Protein AF-A0A3A9FWL5-F1 (afdb_monomer)

Secondary structure (DSSP, 8-state):
-PPPPHHHHHHHHHHGGGGGT--HHHHHHHHHHHHHHHHHHH--THHHHHHHHHHHHHHHTT--STTTHHHHHHHHHHHHGGGHHHHHHHHHTTEEEEE--HHHHHHHH------TTSSS-HHHHHHHHHHHHHTT--EEEEEEE---SSSS--EEEEEEE-SS-EEEE-TT--EEEEE---

pLDDT: mean 82.7, std 12.68, range [39.28, 97.25]

Sequence (182 aa):
MGKMDHVTIIKLAYGNLYMGKISIKETLIQVISYYYEYYTITKDSKFKQLILDHVQAYLELGFSYEEICEFSDEILKDILGAQKDLFIRQHGTRQKKVNLSKEQISNILGSWKKAKLNSGKKTEIIDDIYYKIKNHICGVYEYHTNLSGKGPLDRCSVLVISEEECYLKNPEGICYTFKIKP

Structure (mmCIF, N/CA/C/O backbone):
data_AF-A0A3A9FWL5-F1
#
_entry.id   AF-A0A3A9FWL5-F1
#
loop_
_atom_site.group_PDB
_atom_site.id
_atom_site.type_symbol
_atom_site.label_atom_id
_atom_site.label_alt_id
_atom_site.label_comp_id
_atom_site.label_asym_id
_atom_site.label_entity_id
_atom_site.label_seq_id
_atom_site.pdbx_PDB_ins_code
_atom_site.Cartn_x
_atom_site.Cartn_y
_atom_site.Cartn_z
_atom_site.occupancy
_atom_site.B_iso_or_equiv
_atom_site.auth_seq_id
_atom_site.auth_comp_id
_atom_site.auth_asym_id
_atom_site.auth_atom_id
_atom_site.pdbx_PDB_model_num
ATOM 1 N N . MET A 1 1 ? 12.832 -19.810 10.750 1.00 39.28 1 MET 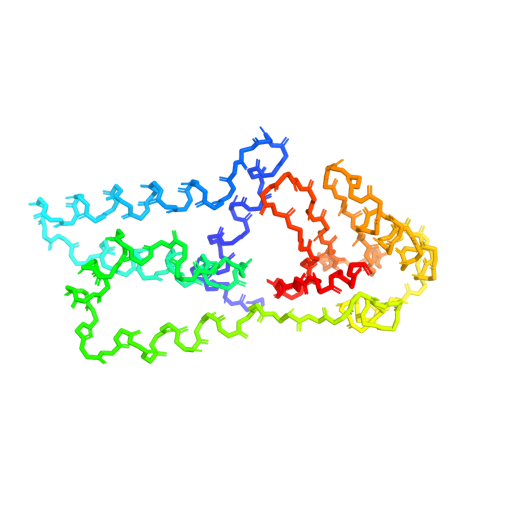A N 1
ATOM 2 C CA . MET A 1 1 ? 11.837 -19.086 9.930 1.00 39.28 1 MET A CA 1
ATOM 3 C C . MET A 1 1 ? 11.247 -18.011 10.830 1.00 39.28 1 MET A C 1
ATOM 5 O O . MET A 1 1 ? 10.739 -18.372 11.882 1.00 39.28 1 MET A O 1
ATOM 9 N N . GLY A 1 2 ? 11.455 -16.723 10.536 1.00 45.00 2 GLY A N 1
ATOM 10 C CA . GLY A 1 2 ? 10.943 -15.638 11.386 1.00 45.00 2 GLY A CA 1
ATOM 11 C C . GLY A 1 2 ? 9.414 -15.644 11.402 1.00 45.00 2 GLY A C 1
ATOM 12 O O . GLY A 1 2 ? 8.801 -15.913 10.371 1.00 45.00 2 GLY A O 1
ATOM 13 N N . LYS A 1 3 ? 8.803 -15.416 12.567 1.00 42.41 3 LYS A N 1
ATOM 14 C CA . LYS A 1 3 ? 7.343 -15.358 12.717 1.00 42.41 3 LYS A CA 1
ATOM 15 C C . LYS A 1 3 ? 6.830 -14.170 11.895 1.00 42.41 3 LYS A C 1
ATOM 17 O O . LYS A 1 3 ? 7.280 -13.051 12.113 1.00 42.41 3 LYS A O 1
ATOM 22 N N . MET A 1 4 ? 5.960 -14.427 10.922 1.00 59.00 4 MET A N 1
ATOM 23 C CA . MET A 1 4 ? 5.362 -13.380 10.093 1.00 59.00 4 MET A CA 1
ATOM 24 C C . MET A 1 4 ? 4.351 -12.602 10.943 1.00 59.00 4 MET A C 1
ATOM 26 O O . MET A 1 4 ? 3.521 -13.224 11.608 1.00 59.00 4 MET A O 1
ATOM 30 N N . ASP A 1 5 ? 4.461 -11.274 10.984 1.00 83.56 5 ASP A N 1
ATOM 31 C CA . ASP A 1 5 ? 3.525 -10.438 11.741 1.00 83.56 5 ASP A CA 1
ATOM 32 C C . ASP A 1 5 ? 2.146 -10.353 11.056 1.00 83.56 5 ASP A C 1
ATOM 34 O O . ASP A 1 5 ? 1.995 -10.647 9.866 1.00 83.56 5 ASP A O 1
ATOM 38 N N . HIS A 1 6 ? 1.122 -9.983 11.831 1.00 86.62 6 HIS A N 1
ATOM 39 C CA . HIS A 1 6 ? -0.274 -9.939 11.380 1.00 86.62 6 HIS A CA 1
ATOM 40 C C . HIS A 1 6 ? -0.468 -9.013 10.170 1.00 86.62 6 HIS A C 1
ATOM 42 O O . HIS A 1 6 ? -1.147 -9.379 9.212 1.00 86.62 6 HIS A O 1
ATOM 48 N N . VAL A 1 7 ? 0.198 -7.858 10.167 1.00 86.94 7 VAL A N 1
ATOM 49 C CA . VAL A 1 7 ? 0.153 -6.875 9.075 1.00 86.94 7 VAL A CA 1
ATOM 50 C C 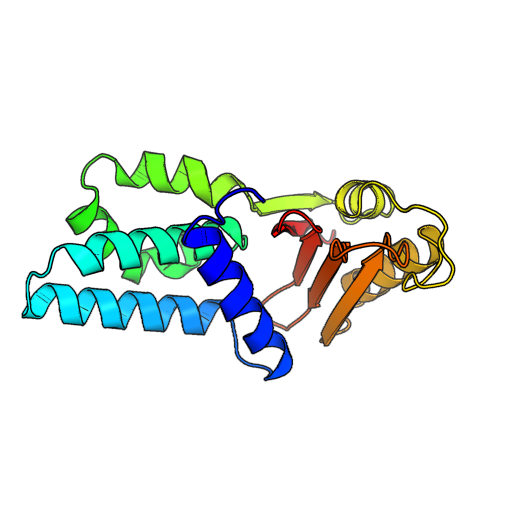. VAL A 1 7 ? 0.716 -7.467 7.783 1.00 86.94 7 VAL A C 1
ATOM 52 O O . VAL A 1 7 ? 0.158 -7.272 6.706 1.00 86.94 7 VAL A O 1
ATOM 55 N N . THR A 1 8 ? 1.802 -8.234 7.858 1.00 78.88 8 THR A N 1
ATOM 56 C CA . THR A 1 8 ? 2.384 -8.918 6.698 1.00 78.88 8 THR A CA 1
ATOM 57 C C . THR A 1 8 ? 1.450 -9.995 6.155 1.00 78.88 8 THR A C 1
ATOM 59 O O . THR A 1 8 ? 1.285 -10.082 4.938 1.00 78.88 8 THR A O 1
ATOM 62 N N . ILE A 1 9 ? 0.783 -10.756 7.029 1.00 83.94 9 ILE A N 1
ATOM 63 C CA . ILE A 1 9 ? -0.229 -11.743 6.619 1.00 83.94 9 ILE A CA 1
ATOM 64 C C . ILE A 1 9 ? -1.388 -11.054 5.889 1.00 83.94 9 ILE A C 1
ATOM 66 O O . ILE A 1 9 ? -1.771 -11.502 4.810 1.00 83.94 9 ILE A O 1
ATOM 70 N N . ILE A 1 10 ? -1.898 -9.940 6.426 1.00 89.00 10 ILE A N 1
ATOM 71 C CA . ILE A 1 10 ? -2.947 -9.133 5.785 1.00 89.00 10 ILE A CA 1
ATOM 72 C C . ILE A 1 10 ? -2.474 -8.676 4.401 1.00 89.00 10 ILE A C 1
ATOM 74 O O . ILE A 1 10 ? -3.088 -9.012 3.397 1.00 89.00 10 ILE A O 1
ATOM 78 N N . LYS A 1 11 ? -1.331 -7.995 4.292 1.00 84.62 11 LYS A N 1
ATOM 79 C CA . LYS A 1 11 ? -0.833 -7.502 2.993 1.00 84.62 11 LYS A CA 1
ATOM 80 C C . LYS A 1 11 ? -0.659 -8.604 1.943 1.00 84.62 11 LYS A C 1
ATOM 82 O O . LYS A 1 11 ? -0.863 -8.339 0.760 1.00 84.62 11 LYS A O 1
ATOM 87 N N . LEU A 1 12 ? -0.260 -9.811 2.353 1.00 78.12 12 LEU A N 1
ATOM 88 C CA . LEU A 1 12 ? -0.162 -10.967 1.459 1.00 78.12 12 LEU A CA 1
ATOM 89 C C . LEU A 1 12 ? -1.540 -11.474 1.034 1.00 78.12 12 LEU A C 1
ATOM 91 O O . LEU A 1 12 ? -1.748 -11.704 -0.154 1.00 78.12 12 LEU A O 1
ATOM 95 N N . ALA A 1 13 ? -2.475 -11.606 1.978 1.00 82.94 13 ALA A N 1
ATOM 96 C CA . ALA A 1 13 ? -3.836 -12.047 1.697 1.00 82.94 13 ALA A CA 1
ATOM 97 C C . ALA A 1 13 ? -4.517 -11.123 0.684 1.00 82.94 13 ALA A C 1
ATOM 99 O O . ALA A 1 13 ? -5.039 -11.604 -0.308 1.00 82.94 13 ALA A O 1
ATOM 100 N N . TYR A 1 14 ? -4.426 -9.805 0.870 1.00 83.62 14 TYR A N 1
ATOM 101 C CA . TYR A 1 14 ? -5.046 -8.837 -0.036 1.00 83.62 14 TYR A CA 1
ATOM 102 C C . TYR A 1 14 ? -4.317 -8.718 -1.380 1.00 83.62 14 TYR A C 1
ATOM 104 O O . TYR A 1 14 ? -4.914 -8.297 -2.365 1.00 83.62 14 TYR A O 1
ATOM 112 N N . GLY A 1 15 ? -3.047 -9.127 -1.462 1.00 70.81 15 GLY A N 1
ATOM 113 C CA . GLY A 1 15 ? -2.310 -9.155 -2.725 1.00 70.81 15 GLY A CA 1
ATOM 114 C C . GLY A 1 15 ? -2.973 -10.030 -3.796 1.00 70.81 15 GLY A C 1
ATOM 115 O O . GLY A 1 15 ? -2.837 -9.737 -4.979 1.00 70.81 15 GLY A O 1
ATOM 116 N N . ASN A 1 16 ? -3.739 -11.058 -3.403 1.00 74.81 16 ASN A N 1
ATOM 117 C CA . ASN A 1 16 ? -4.446 -11.924 -4.349 1.00 74.81 16 ASN A CA 1
ATOM 118 C C . ASN A 1 16 ? -5.665 -11.253 -5.011 1.00 74.81 16 ASN A C 1
ATOM 120 O O . ASN A 1 16 ? -6.062 -11.674 -6.097 1.00 74.81 16 ASN A O 1
ATOM 124 N N . LEU A 1 17 ? -6.236 -10.210 -4.394 1.00 78.31 17 LEU A N 1
ATOM 125 C CA . LEU A 1 17 ? -7.445 -9.527 -4.872 1.00 78.31 17 LEU A CA 1
ATOM 126 C C . LEU A 1 17 ? -7.202 -8.872 -6.222 1.00 78.31 17 LEU A C 1
ATOM 128 O O . LEU A 1 17 ? -8.090 -8.838 -7.077 1.00 78.31 17 LEU A O 1
ATOM 132 N N . TYR A 1 18 ? -5.955 -8.453 -6.432 1.00 67.12 18 TYR A N 1
ATOM 133 C CA . TYR A 1 18 ? -5.499 -7.939 -7.700 1.00 67.12 18 TYR A CA 1
ATOM 134 C C . TYR A 1 18 ? -5.813 -8.904 -8.868 1.00 67.12 18 TYR A C 1
ATOM 136 O O . TYR A 1 18 ? -6.354 -8.489 -9.894 1.00 67.12 18 TYR A O 1
ATOM 144 N N . MET A 1 19 ? -5.582 -10.210 -8.693 1.00 69.19 19 MET A N 1
ATOM 145 C CA . MET A 1 19 ? -5.838 -11.221 -9.733 1.00 69.19 19 MET A CA 1
ATOM 146 C C . MET A 1 19 ? -7.324 -11.342 -10.091 1.00 69.19 19 MET A C 1
ATOM 148 O O . MET A 1 19 ? -7.669 -11.731 -11.206 1.00 69.19 19 MET A O 1
ATOM 152 N N . GLY A 1 20 ? -8.208 -10.989 -9.157 1.00 74.31 20 GLY A N 1
ATOM 153 C CA . GLY A 1 20 ? -9.654 -10.948 -9.352 1.00 74.31 20 GLY A CA 1
ATOM 154 C C . GLY A 1 20 ? -10.185 -9.616 -9.885 1.00 74.31 20 GLY A C 1
ATOM 155 O O . GLY A 1 20 ? -11.399 -9.483 -10.000 1.00 74.31 20 GLY A O 1
ATOM 156 N N . LYS A 1 21 ? -9.320 -8.635 -10.195 1.00 78.38 21 LYS A N 1
ATOM 157 C CA . LYS A 1 21 ? -9.705 -7.242 -10.503 1.00 78.38 21 LYS A CA 1
ATOM 158 C 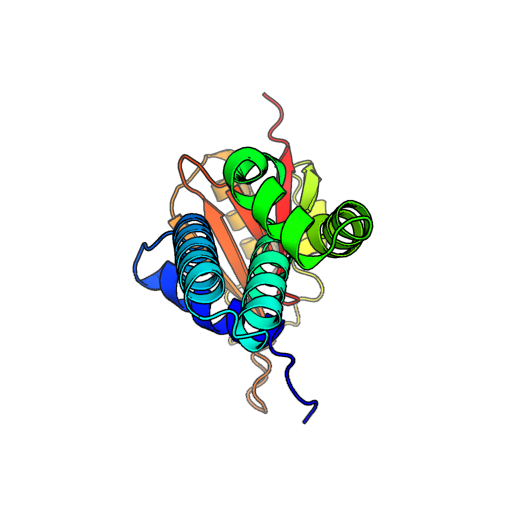C . LYS A 1 21 ? -10.524 -6.579 -9.385 1.00 78.38 21 LYS A C 1
ATOM 160 O O . LYS A 1 21 ? -11.379 -5.742 -9.653 1.00 78.38 21 LYS A O 1
ATOM 165 N N . ILE A 1 22 ? -10.270 -6.969 -8.139 1.00 82.69 22 ILE A N 1
ATOM 166 C CA . ILE A 1 22 ? -10.902 -6.386 -6.956 1.00 82.69 22 ILE A CA 1
ATOM 167 C C . ILE A 1 22 ? -9.951 -5.335 -6.382 1.00 82.69 22 ILE A C 1
ATOM 169 O O . ILE A 1 22 ? -8.760 -5.603 -6.201 1.00 82.69 22 ILE A O 1
ATOM 173 N N . SER A 1 23 ? -10.472 -4.143 -6.084 1.00 84.00 23 SER A N 1
ATOM 174 C CA . SER A 1 23 ? -9.685 -3.062 -5.490 1.00 84.00 23 SER A CA 1
ATOM 175 C C . SER A 1 23 ? -9.245 -3.425 -4.072 1.00 84.00 23 SER A C 1
ATOM 177 O O . SER A 1 23 ? -10.064 -3.633 -3.172 1.00 84.00 23 SER A O 1
ATOM 179 N N . ILE A 1 24 ? -7.929 -3.483 -3.855 1.00 84.75 24 ILE A N 1
ATOM 180 C CA . ILE A 1 24 ? -7.348 -3.714 -2.527 1.00 84.75 24 ILE A CA 1
ATOM 181 C C . ILE A 1 24 ? -7.727 -2.567 -1.585 1.00 84.75 24 ILE A C 1
ATOM 183 O O . ILE A 1 24 ? -8.082 -2.814 -0.430 1.00 84.75 24 ILE A O 1
ATOM 187 N N . LYS A 1 25 ? -7.674 -1.330 -2.093 1.00 85.75 25 LYS A N 1
ATOM 188 C CA . LYS A 1 25 ? -7.995 -0.105 -1.359 1.00 85.75 25 LYS A CA 1
ATOM 189 C C . LYS A 1 25 ? -9.426 -0.143 -0.829 1.00 85.75 25 LYS A C 1
ATOM 191 O O . LYS A 1 25 ? -9.629 -0.057 0.381 1.00 85.75 25 LYS A O 1
ATOM 196 N N . GLU A 1 26 ? -10.403 -0.345 -1.712 1.00 88.25 26 GLU A N 1
ATOM 197 C CA . GLU A 1 26 ? -11.824 -0.382 -1.337 1.00 88.25 26 GLU A CA 1
ATOM 198 C C . GLU A 1 26 ? -12.132 -1.545 -0.392 1.00 88.25 26 GLU A C 1
ATOM 200 O O . GLU A 1 26 ? -12.849 -1.373 0.593 1.00 88.25 26 GLU A O 1
ATOM 205 N N . THR A 1 27 ? -11.538 -2.717 -0.641 1.00 91.38 27 THR A N 1
ATOM 206 C CA . THR A 1 27 ? -11.751 -3.891 0.214 1.00 91.38 27 THR A CA 1
ATOM 207 C C . THR A 1 27 ? -11.243 -3.640 1.633 1.00 91.38 27 THR A C 1
ATOM 209 O O . THR A 1 27 ? -11.936 -3.955 2.599 1.00 91.38 27 THR A O 1
ATOM 212 N N . LEU A 1 28 ? -10.054 -3.045 1.789 1.00 91.25 28 LEU A N 1
ATOM 213 C CA . LEU A 1 28 ? -9.521 -2.700 3.110 1.00 91.25 28 LEU A CA 1
ATOM 214 C C . LEU A 1 28 ? -10.425 -1.700 3.837 1.00 91.25 28 LEU A C 1
ATOM 216 O O . LEU A 1 28 ? -10.702 -1.900 5.018 1.00 91.25 28 LEU A O 1
ATOM 220 N N . ILE A 1 29 ? -10.922 -0.673 3.141 1.00 90.38 29 ILE A N 1
ATOM 221 C CA . ILE A 1 29 ? -11.846 0.321 3.713 1.00 90.38 29 ILE A CA 1
ATOM 222 C C . ILE A 1 29 ? -13.121 -0.357 4.229 1.00 90.38 29 ILE A C 1
ATOM 224 O O . ILE A 1 29 ? -13.522 -0.139 5.376 1.00 90.38 29 ILE A O 1
ATOM 228 N N . GLN A 1 30 ? -13.731 -1.227 3.421 1.00 92.25 30 GLN A N 1
ATOM 229 C CA . GLN A 1 30 ? -14.940 -1.955 3.811 1.00 92.25 30 GLN A CA 1
ATOM 230 C C . GLN A 1 30 ? -14.691 -2.870 5.013 1.00 92.25 30 GLN A C 1
ATOM 232 O O . GLN A 1 30 ? -15.467 -2.867 5.965 1.00 92.25 30 GLN A O 1
ATOM 237 N N . VAL A 1 31 ? -13.582 -3.613 5.026 1.00 93.88 31 VAL A N 1
ATOM 238 C CA . VAL A 1 31 ? -13.246 -4.505 6.146 1.00 93.88 31 VAL A CA 1
ATOM 239 C C . VAL A 1 31 ? -12.998 -3.725 7.440 1.00 93.88 31 VAL A C 1
ATOM 241 O O . VAL A 1 31 ? -13.478 -4.135 8.498 1.00 93.88 31 VAL A O 1
ATOM 244 N N . ILE A 1 32 ? -12.306 -2.583 7.372 1.00 93.75 32 ILE A N 1
ATOM 245 C CA . ILE A 1 32 ? -12.123 -1.687 8.525 1.00 93.75 32 ILE A CA 1
ATOM 246 C C . ILE A 1 32 ? -13.486 -1.214 9.055 1.00 93.75 32 ILE A C 1
ATOM 248 O O . ILE A 1 32 ? -13.706 -1.243 10.267 1.00 93.75 32 ILE A O 1
ATOM 252 N N . SER A 1 33 ? -14.408 -0.848 8.156 1.00 91.06 33 SER A N 1
ATOM 253 C CA . SER A 1 33 ? -15.788 -0.454 8.491 1.00 91.06 33 SER A CA 1
ATOM 254 C C . SER A 1 33 ? -16.528 -1.553 9.232 1.00 91.06 33 SER A C 1
ATOM 256 O O . SER A 1 33 ? -16.997 -1.330 10.346 1.00 91.06 33 SER A O 1
ATOM 258 N N . TYR A 1 34 ? -16.543 -2.765 8.680 1.00 93.69 34 TYR A N 1
ATOM 259 C CA . TYR A 1 34 ? -17.237 -3.892 9.295 1.00 93.69 34 TYR A CA 1
ATOM 260 C C . TYR A 1 34 ? -16.679 -4.257 10.669 1.00 93.69 34 TYR A C 1
ATOM 262 O O . TYR A 1 34 ? -17.443 -4.527 11.598 1.00 93.69 34 TYR A O 1
ATOM 270 N N . TYR A 1 35 ? -15.355 -4.248 10.840 1.00 94.75 35 TYR A N 1
ATOM 271 C CA . TYR A 1 35 ? -14.771 -4.509 12.154 1.00 94.75 35 TYR A CA 1
ATOM 272 C C . TYR A 1 35 ? -15.084 -3.412 13.162 1.00 94.75 35 TYR A C 1
ATOM 274 O O . TYR A 1 35 ? -15.307 -3.727 14.333 1.00 94.75 35 TYR A O 1
ATOM 282 N N . TYR A 1 36 ? -15.120 -2.150 12.733 1.00 93.25 36 TYR A N 1
ATOM 283 C CA . TYR A 1 36 ? -15.491 -1.059 13.620 1.00 93.25 36 TYR A CA 1
ATOM 284 C C . TYR A 1 36 ? -16.957 -1.147 14.036 1.00 93.25 36 TYR A C 1
ATOM 286 O O . TYR A 1 36 ? -17.236 -1.129 15.232 1.00 93.25 36 TYR A O 1
ATOM 294 N N . GLU A 1 37 ? -17.882 -1.355 13.098 1.00 93.06 37 GLU A N 1
ATOM 295 C CA . GLU A 1 37 ? -19.298 -1.590 13.403 1.00 93.06 37 GLU A CA 1
ATOM 296 C C . GLU A 1 37 ? -19.463 -2.737 14.408 1.00 93.06 37 GLU A C 1
ATOM 298 O O . GLU A 1 37 ? -20.076 -2.570 15.466 1.00 93.06 37 GLU A O 1
ATOM 303 N N . TYR A 1 38 ? -18.824 -3.879 14.150 1.00 94.62 38 TYR A N 1
ATOM 304 C CA . TYR A 1 38 ? -18.899 -5.032 15.041 1.00 94.62 38 TYR A CA 1
ATOM 305 C C . TYR A 1 38 ? -18.317 -4.745 16.433 1.00 94.62 38 TYR A C 1
ATOM 307 O O . TYR A 1 38 ? -18.899 -5.134 17.452 1.00 94.62 38 TYR A O 1
ATOM 315 N N . TYR A 1 39 ? -17.201 -4.016 16.507 1.00 94.00 39 TYR A N 1
ATOM 316 C CA . TYR A 1 39 ? -16.638 -3.541 17.769 1.00 94.00 39 TYR A CA 1
ATOM 317 C C . TYR A 1 39 ? -17.598 -2.593 18.499 1.00 94.00 39 TYR A C 1
ATOM 319 O O . TYR A 1 39 ? -17.772 -2.721 19.711 1.00 94.00 39 TYR A O 1
ATOM 327 N N . THR A 1 40 ? -18.256 -1.661 17.805 1.00 92.06 40 THR A N 1
ATOM 328 C CA . THR A 1 40 ? -19.171 -0.714 18.459 1.00 92.06 40 THR A CA 1
ATOM 329 C C . THR A 1 40 ? -20.358 -1.417 19.115 1.00 92.06 40 THR A C 1
ATOM 331 O O . THR A 1 40 ? -20.769 -0.981 20.194 1.00 92.06 40 THR A O 1
ATOM 334 N N . ILE A 1 41 ? -20.832 -2.522 18.526 1.00 94.94 41 ILE A N 1
ATOM 335 C CA . ILE A 1 41 ? -21.928 -3.358 19.035 1.00 94.94 41 ILE A CA 1
ATOM 336 C C . ILE A 1 41 ? -21.458 -4.250 20.190 1.00 94.94 41 ILE A C 1
ATOM 338 O O . ILE A 1 41 ? -22.069 -4.268 21.255 1.00 94.94 41 ILE A O 1
ATOM 342 N N . THR A 1 42 ? -20.378 -5.005 19.988 1.00 95.44 42 THR A N 1
ATOM 343 C CA . THR A 1 42 ? -19.954 -6.062 20.926 1.00 95.44 42 THR A CA 1
ATOM 344 C C . THR A 1 42 ? -19.039 -5.571 22.042 1.00 95.44 42 THR A C 1
ATOM 346 O O . THR A 1 42 ? -18.931 -6.219 23.080 1.00 95.44 42 THR A O 1
ATOM 349 N N . LYS A 1 43 ? -18.351 -4.447 21.816 1.00 92.69 43 LYS A N 1
ATOM 350 C CA . LYS A 1 43 ? -17.247 -3.928 22.635 1.00 92.69 43 LYS A CA 1
ATOM 351 C C . LYS A 1 43 ? -16.081 -4.913 22.821 1.00 92.69 43 LYS A C 1
ATOM 353 O O . LYS A 1 43 ? -15.257 -4.706 23.712 1.00 92.69 43 LYS A O 1
ATOM 358 N N . ASP A 1 44 ? -15.955 -5.943 21.975 1.00 93.75 44 ASP A N 1
ATOM 359 C CA . ASP A 1 44 ? -14.821 -6.873 22.025 1.00 93.75 44 ASP A CA 1
ATOM 360 C C . ASP A 1 44 ? -13.541 -6.175 21.538 1.00 93.75 44 ASP A C 1
ATOM 362 O O . ASP A 1 44 ? -13.371 -5.847 20.361 1.00 93.75 44 ASP A O 1
ATOM 366 N N . SER A 1 45 ? -12.615 -5.946 22.469 1.00 88.31 45 SER A N 1
ATOM 367 C CA . SER A 1 45 ? -11.375 -5.211 22.229 1.00 88.31 45 SER A CA 1
ATOM 368 C C . SER A 1 45 ? -10.431 -5.891 21.236 1.00 88.31 45 SER A C 1
ATOM 370 O O . SER A 1 45 ? -9.562 -5.212 20.688 1.00 88.31 45 SER A O 1
ATOM 372 N N . LYS A 1 46 ? -10.610 -7.185 20.929 1.00 91.44 46 LYS A N 1
ATOM 373 C CA . LYS A 1 46 ? -9.822 -7.880 19.894 1.00 91.44 46 LYS A CA 1
ATOM 374 C C . LYS A 1 46 ? -9.989 -7.239 18.516 1.00 91.44 46 LYS A C 1
ATOM 376 O O . LYS A 1 46 ? -9.033 -7.197 17.743 1.00 91.44 46 LYS A O 1
ATOM 381 N N . PHE A 1 47 ? -11.167 -6.684 18.229 1.00 92.88 47 PHE A N 1
ATOM 382 C CA . PHE A 1 47 ? -11.428 -5.994 16.968 1.00 92.88 47 PHE A CA 1
ATOM 383 C C . PHE A 1 47 ? -10.671 -4.672 16.854 1.00 92.88 47 PHE A C 1
ATOM 385 O O . PHE A 1 47 ? -10.304 -4.300 15.746 1.00 92.88 47 PHE A O 1
ATOM 392 N N . LYS A 1 48 ? -10.329 -4.009 17.970 1.00 93.12 48 LYS A N 1
ATOM 393 C CA . LYS A 1 48 ? -9.468 -2.816 17.925 1.00 93.12 48 LYS A CA 1
ATOM 394 C C . LYS A 1 48 ? -8.115 -3.137 17.305 1.00 93.12 48 LYS A C 1
ATOM 396 O O . LYS A 1 48 ? -7.673 -2.418 16.417 1.00 93.12 48 LYS A O 1
ATOM 401 N N . GLN A 1 49 ? -7.479 -4.229 17.737 1.00 92.00 49 GLN A N 1
ATOM 402 C CA . GLN A 1 49 ? -6.185 -4.625 17.182 1.00 92.00 49 GLN A CA 1
ATOM 403 C C . GLN A 1 49 ? -6.308 -5.019 15.708 1.00 92.00 49 GLN A C 1
ATOM 405 O O . GLN A 1 49 ? -5.485 -4.597 14.905 1.00 92.00 49 GLN A O 1
ATOM 410 N N . LEU A 1 50 ? -7.365 -5.751 15.331 1.00 93.50 50 LEU A N 1
ATOM 411 C CA . LEU A 1 50 ? -7.613 -6.085 13.925 1.00 93.50 50 LEU A CA 1
ATOM 412 C C . LEU A 1 50 ? -7.775 -4.831 13.061 1.00 93.50 50 LEU A C 1
ATOM 414 O O . LEU A 1 50 ? -7.177 -4.763 11.991 1.00 93.50 50 LEU A O 1
ATOM 418 N N . ILE A 1 51 ? -8.532 -3.835 13.526 1.00 94.75 51 ILE A N 1
ATOM 419 C CA . ILE A 1 51 ? -8.698 -2.554 12.831 1.00 94.75 51 ILE A CA 1
ATOM 420 C C . ILE A 1 51 ? -7.341 -1.874 12.644 1.00 94.75 51 ILE A C 1
ATOM 422 O O . ILE A 1 51 ? -7.007 -1.498 11.523 1.00 94.75 51 ILE A O 1
ATOM 426 N N . LEU A 1 52 ? -6.533 -1.768 13.705 1.00 93.94 52 LEU A N 1
ATOM 427 C CA . LEU A 1 52 ? -5.201 -1.162 13.630 1.00 93.94 52 LEU A CA 1
ATOM 428 C C . LEU A 1 52 ? -4.284 -1.894 12.650 1.00 93.94 52 LEU A C 1
ATOM 430 O O . LEU A 1 52 ? -3.639 -1.241 11.835 1.00 93.94 52 LEU A O 1
ATOM 434 N N . ASP A 1 53 ? -4.269 -3.227 12.672 1.00 93.81 53 ASP A N 1
ATOM 435 C CA . ASP A 1 53 ? -3.458 -4.022 11.750 1.00 93.81 53 ASP A CA 1
ATOM 436 C C . ASP A 1 53 ? -3.884 -3.795 10.285 1.00 93.81 53 ASP A C 1
ATOM 438 O O . ASP A 1 53 ? -3.034 -3.734 9.393 1.00 93.81 53 ASP A O 1
ATOM 442 N N . HIS A 1 54 ? -5.187 -3.620 10.023 1.00 94.12 54 HIS A N 1
ATOM 443 C CA . HIS A 1 54 ? -5.714 -3.335 8.683 1.00 94.12 54 HIS A CA 1
ATOM 444 C C . HIS A 1 54 ? -5.430 -1.898 8.234 1.00 94.12 54 HIS A C 1
ATOM 446 O O . HIS A 1 54 ? -5.019 -1.702 7.091 1.00 94.12 54 HIS A O 1
ATOM 452 N N . VAL A 1 55 ? -5.571 -0.899 9.114 1.00 92.69 55 VAL A N 1
ATOM 453 C CA . VAL A 1 55 ? -5.168 0.484 8.803 1.00 92.69 55 VAL A CA 1
ATOM 454 C C . VAL A 1 55 ? -3.661 0.552 8.559 1.00 92.69 55 VAL A C 1
ATOM 456 O O . VAL A 1 55 ? -3.214 1.171 7.597 1.00 92.69 55 VAL A O 1
ATOM 459 N N . GLN A 1 56 ? -2.855 -0.127 9.377 1.00 90.81 56 GLN A N 1
ATOM 460 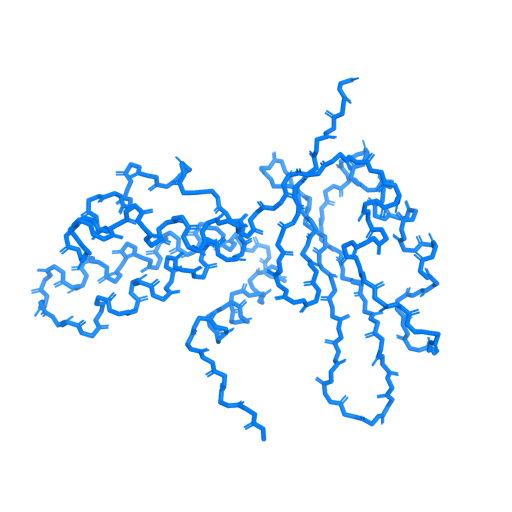C CA . GLN A 1 56 ? -1.418 -0.212 9.151 1.00 90.81 56 GLN A CA 1
ATOM 461 C C . GLN A 1 56 ? -1.117 -0.862 7.799 1.00 90.81 56 GLN A C 1
ATOM 463 O O . GLN A 1 56 ? -0.298 -0.338 7.050 1.00 90.81 56 GLN A O 1
ATOM 468 N N . ALA A 1 57 ? -1.779 -1.969 7.453 1.00 89.44 57 ALA A N 1
ATOM 469 C CA . ALA A 1 57 ? -1.614 -2.604 6.150 1.00 89.44 57 ALA A CA 1
ATOM 470 C C . ALA A 1 57 ? -1.989 -1.657 5.002 1.00 89.44 57 ALA A C 1
ATOM 472 O O . ALA A 1 57 ? -1.230 -1.566 4.043 1.00 89.44 57 ALA A O 1
ATOM 473 N N . TYR A 1 58 ? -3.095 -0.919 5.123 1.00 89.56 58 TYR A N 1
ATOM 474 C CA . TYR A 1 58 ? -3.526 0.096 4.160 1.00 89.56 58 TYR A CA 1
ATOM 475 C C . TYR A 1 58 ? -2.436 1.156 3.929 1.00 89.56 58 TYR A C 1
ATOM 477 O O . TYR A 1 58 ? -2.018 1.400 2.797 1.00 89.56 58 TYR A O 1
ATOM 485 N N . LEU A 1 59 ? -1.893 1.713 5.011 1.00 86.38 59 LEU A N 1
ATOM 486 C CA . LEU A 1 59 ? -0.825 2.710 4.954 1.00 86.38 59 LEU A CA 1
ATOM 487 C C . LEU A 1 59 ? 0.492 2.131 4.408 1.00 86.38 59 LEU A C 1
ATOM 489 O O . LEU A 1 59 ? 1.175 2.759 3.600 1.00 86.38 59 LEU A O 1
ATOM 493 N N . GLU A 1 60 ? 0.853 0.910 4.808 1.00 82.62 60 GLU A N 1
ATOM 494 C CA . GLU A 1 60 ? 2.088 0.252 4.376 1.00 82.62 60 GLU A CA 1
ATOM 495 C C . GLU A 1 60 ? 2.041 -0.257 2.931 1.00 82.62 60 GLU A C 1
ATOM 497 O O . GLU A 1 60 ? 3.091 -0.342 2.295 1.00 82.62 60 GLU A O 1
ATOM 502 N N . LEU A 1 61 ? 0.849 -0.567 2.410 1.00 78.31 61 LEU A N 1
ATOM 503 C CA . LEU A 1 61 ? 0.586 -0.786 0.981 1.00 78.31 61 LEU A CA 1
ATOM 504 C C . LEU A 1 61 ? 0.605 0.520 0.189 1.00 78.31 61 LEU A C 1
ATOM 506 O O . LEU A 1 61 ? 0.437 0.510 -1.025 1.00 78.31 61 LEU A O 1
ATOM 510 N N . GLY A 1 62 ? 0.852 1.630 0.874 1.00 75.44 62 GLY A N 1
ATOM 511 C CA . GLY A 1 62 ? 0.991 2.932 0.288 1.00 75.44 62 GLY A CA 1
ATOM 512 C C . GLY A 1 62 ? -0.302 3.412 -0.333 1.00 75.44 62 GLY A C 1
ATOM 513 O O . GLY A 1 62 ? -0.260 3.887 -1.460 1.00 75.44 62 GLY A O 1
ATOM 514 N N . PHE A 1 63 ? -1.410 3.324 0.396 1.00 82.12 63 PHE A N 1
ATOM 515 C CA . PHE A 1 63 ? -2.601 4.138 0.158 1.00 82.12 63 PHE A CA 1
ATOM 516 C C . PHE A 1 63 ? -2.583 5.356 1.092 1.00 82.12 63 PHE A C 1
ATOM 518 O O . PHE A 1 63 ? -2.008 5.296 2.185 1.00 82.12 63 PHE A O 1
ATOM 525 N N . SER A 1 64 ? -3.150 6.482 0.655 1.00 81.19 64 SER A N 1
ATOM 526 C CA . SER A 1 64 ? -3.063 7.736 1.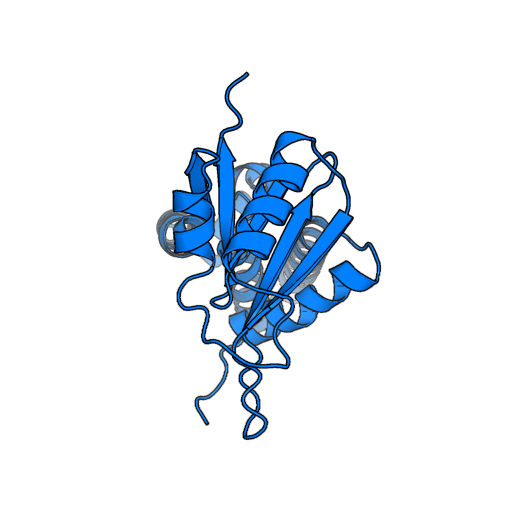411 1.00 81.19 64 SER A CA 1
ATOM 527 C C . SER A 1 64 ? -4.123 7.768 2.509 1.00 81.19 64 SER A C 1
ATOM 529 O O . SER A 1 64 ? -5.273 7.380 2.299 1.00 81.19 64 SER A O 1
ATOM 531 N N . TYR A 1 65 ? -3.727 8.225 3.701 1.00 82.75 65 TYR A N 1
ATOM 532 C CA . TYR A 1 65 ? -4.660 8.414 4.813 1.00 82.75 65 TYR A CA 1
ATOM 533 C C . TYR A 1 65 ? -5.683 9.505 4.495 1.00 82.75 65 TYR A C 1
ATOM 535 O O . TYR A 1 65 ? -6.848 9.390 4.855 1.00 82.75 65 TYR A O 1
ATOM 543 N N . GLU A 1 66 ? -5.253 10.551 3.790 1.00 79.25 66 GLU A N 1
ATOM 544 C CA . GLU A 1 66 ? -6.098 11.667 3.374 1.00 79.25 66 GLU A CA 1
ATOM 545 C C . GLU A 1 66 ? -7.282 11.209 2.510 1.00 79.25 66 GLU A C 1
ATOM 547 O O . GLU A 1 66 ? -8.335 11.830 2.556 1.00 79.25 66 GLU A O 1
ATOM 552 N N . GLU A 1 67 ? -7.149 10.099 1.780 1.00 76.44 67 GLU A N 1
ATOM 553 C CA . GLU A 1 67 ? -8.233 9.525 0.968 1.00 76.44 67 GLU A CA 1
ATOM 554 C C . GLU A 1 67 ? -9.317 8.821 1.798 1.00 76.44 67 GLU A C 1
ATOM 556 O O . GLU A 1 67 ? -10.397 8.550 1.282 1.00 76.44 67 GLU A O 1
ATOM 561 N N . ILE A 1 68 ? -9.035 8.492 3.061 1.00 76.44 68 ILE A N 1
ATOM 562 C CA . ILE A 1 68 ? -9.951 7.766 3.957 1.00 76.44 68 ILE A CA 1
ATOM 563 C C . ILE A 1 68 ? -10.203 8.510 5.263 1.00 76.44 68 ILE A C 1
ATOM 565 O O . ILE A 1 68 ? -10.807 7.949 6.180 1.00 76.44 68 ILE A O 1
ATOM 569 N N . CYS A 1 69 ? -9.715 9.743 5.394 1.00 77.00 69 CYS A N 1
ATOM 570 C CA . CYS A 1 69 ? -9.717 10.452 6.666 1.00 77.00 69 CYS A CA 1
ATOM 571 C C . CYS A 1 69 ? -11.146 10.705 7.163 1.00 77.00 69 CYS A C 1
ATOM 573 O O . CYS A 1 69 ? -11.410 10.500 8.339 1.00 77.00 69 CYS A O 1
ATOM 575 N N . GLU A 1 70 ? -12.096 11.018 6.280 1.00 74.56 70 GLU A N 1
ATOM 576 C CA . GLU A 1 70 ? -13.496 11.265 6.660 1.00 74.56 70 GLU A CA 1
ATOM 577 C C . GLU A 1 70 ? -14.132 10.084 7.404 1.00 74.56 70 GLU A C 1
ATOM 579 O O . GLU A 1 70 ? -14.902 10.276 8.338 1.00 74.56 70 GLU A O 1
ATOM 584 N N . PHE A 1 71 ? -13.765 8.860 7.026 1.00 74.25 71 PHE A N 1
ATOM 585 C CA . PHE A 1 71 ? -14.288 7.636 7.624 1.00 74.25 71 PHE A CA 1
ATOM 586 C C . PHE A 1 71 ? -13.400 7.114 8.770 1.00 74.25 71 PHE A C 1
ATOM 588 O O . PHE A 1 71 ? -13.888 6.640 9.795 1.00 74.25 71 PHE A O 1
ATOM 595 N N . SER A 1 72 ? -12.078 7.187 8.615 1.00 79.56 72 SER A N 1
ATOM 596 C CA . SER A 1 72 ? -11.135 6.546 9.538 1.00 79.56 72 SER A CA 1
ATOM 597 C C . SER A 1 72 ? -10.690 7.431 10.703 1.00 79.56 72 SER A C 1
ATOM 599 O O . SER A 1 72 ? -10.175 6.899 11.689 1.00 79.56 72 SER A O 1
ATOM 601 N N . ASP A 1 73 ? -10.911 8.750 10.651 1.00 86.56 73 ASP A N 1
ATOM 602 C CA . ASP A 1 73 ? -10.438 9.652 11.706 1.00 86.56 73 ASP A CA 1
ATOM 603 C C . ASP A 1 73 ? -11.166 9.429 13.028 1.00 86.56 73 ASP A C 1
ATOM 605 O O . ASP A 1 73 ? -10.522 9.356 14.077 1.00 86.56 73 ASP A O 1
ATOM 609 N N . GLU A 1 74 ? -12.486 9.241 12.984 1.00 86.62 74 GLU A N 1
ATOM 610 C CA . GLU A 1 74 ? -13.286 8.931 14.171 1.00 86.62 74 GLU A CA 1
ATOM 611 C C . GLU A 1 74 ? -12.901 7.572 14.764 1.00 86.62 74 GLU A C 1
ATOM 613 O O . GLU A 1 74 ? -12.687 7.460 15.972 1.00 86.62 74 GLU A O 1
ATOM 618 N N . ILE A 1 75 ? -12.707 6.567 13.905 1.00 90.94 75 ILE A N 1
ATOM 619 C CA . ILE A 1 75 ? -12.304 5.209 14.291 1.00 90.94 75 ILE A CA 1
ATOM 620 C C . ILE A 1 75 ? -10.952 5.226 14.999 1.00 90.94 75 ILE A C 1
ATOM 622 O O . ILE A 1 75 ? -10.802 4.703 16.106 1.00 90.94 75 ILE A O 1
ATOM 626 N N . LEU A 1 76 ? -9.944 5.837 14.376 1.00 91.62 76 LEU A N 1
ATOM 627 C CA . LEU A 1 76 ? -8.604 5.875 14.949 1.00 91.62 76 LEU A CA 1
ATOM 628 C C . LEU A 1 76 ? -8.540 6.774 16.179 1.00 91.62 76 LEU A C 1
ATOM 630 O O . LEU A 1 76 ? -7.778 6.479 17.098 1.00 91.62 76 LEU A O 1
ATOM 634 N N . LYS A 1 77 ? -9.339 7.842 16.244 1.00 91.88 77 LYS A N 1
ATOM 635 C CA . LYS A 1 77 ? -9.449 8.669 17.447 1.00 91.88 77 LYS A CA 1
ATOM 636 C C . LYS A 1 77 ? -10.077 7.893 18.607 1.00 91.88 77 LYS A C 1
ATOM 638 O O . LYS A 1 77 ? -9.575 8.010 19.721 1.00 91.88 77 LYS A O 1
ATOM 643 N N . ASP A 1 78 ? -11.101 7.078 18.363 1.00 90.38 78 ASP A N 1
ATOM 644 C CA . ASP A 1 78 ? -11.711 6.210 19.383 1.00 90.38 78 ASP A CA 1
ATOM 645 C C . ASP A 1 78 ? -10.742 5.120 19.882 1.00 90.38 78 ASP A C 1
ATOM 647 O O . ASP A 1 78 ? -10.692 4.801 21.072 1.00 90.38 78 ASP A O 1
ATOM 651 N N . ILE A 1 79 ? -9.919 4.563 18.989 1.00 92.62 79 ILE A N 1
ATOM 652 C CA . ILE A 1 79 ? -9.001 3.470 19.336 1.00 92.62 79 ILE A CA 1
ATOM 653 C C . ILE A 1 79 ? -7.683 3.975 19.948 1.00 92.62 79 ILE A C 1
ATOM 655 O O . ILE A 1 79 ? -7.220 3.411 20.940 1.00 92.62 79 ILE A O 1
ATOM 659 N N . LEU A 1 80 ? -7.065 5.008 19.364 1.00 92.44 80 LEU A N 1
ATOM 660 C CA . LEU A 1 80 ? -5.709 5.477 19.695 1.00 92.44 80 LEU A CA 1
ATOM 661 C C . LEU A 1 80 ? -5.676 6.815 20.444 1.00 92.44 80 LEU A C 1
ATOM 663 O O . LEU A 1 80 ? -4.637 7.174 21.008 1.00 92.44 80 LEU A O 1
ATOM 667 N N . GLY A 1 81 ? -6.763 7.591 20.422 1.00 92.62 81 GLY A N 1
ATOM 668 C CA . GLY A 1 81 ? -6.803 8.934 20.997 1.00 92.62 81 GLY A CA 1
ATOM 669 C C . GLY A 1 81 ? -5.668 9.820 20.475 1.00 92.62 81 GLY A C 1
ATOM 670 O O . GLY A 1 81 ? -5.505 10.016 19.271 1.00 92.62 81 GLY A O 1
ATOM 671 N N . ALA A 1 82 ? -4.844 10.333 21.392 1.00 89.38 82 ALA A N 1
ATOM 672 C CA . ALA A 1 82 ? -3.721 11.220 21.077 1.00 89.38 82 ALA A CA 1
ATOM 673 C C . ALA A 1 82 ? -2.584 10.552 20.271 1.00 89.38 82 ALA A C 1
ATOM 675 O O . ALA A 1 82 ? -1.748 11.253 19.707 1.00 89.38 82 ALA A O 1
ATOM 676 N N . GLN A 1 83 ? -2.533 9.215 20.203 1.00 90.75 83 GLN A N 1
ATOM 677 C CA . GLN A 1 83 ? -1.489 8.489 19.464 1.00 90.75 83 GLN A CA 1
ATOM 678 C C . GLN A 1 83 ? -1.788 8.353 17.962 1.00 90.75 83 GLN A C 1
ATOM 680 O O . GLN A 1 83 ? -0.912 7.926 17.209 1.00 90.75 83 GLN A O 1
ATOM 685 N N . LYS A 1 84 ? -2.989 8.745 17.508 1.00 91.19 84 LYS A N 1
ATOM 686 C CA . LYS A 1 84 ? -3.428 8.648 16.106 1.00 91.19 84 LYS A CA 1
ATOM 687 C C . LYS A 1 84 ? -2.405 9.233 15.124 1.00 91.19 84 LYS A C 1
ATOM 689 O O . LYS A 1 84 ? -1.938 8.535 14.229 1.00 91.19 84 LYS A O 1
ATOM 694 N N . ASP A 1 85 ? -2.010 10.492 15.309 1.00 86.50 85 ASP A N 1
ATOM 695 C CA . ASP A 1 85 ? -1.124 11.171 14.353 1.00 86.50 85 ASP A CA 1
ATOM 696 C C . ASP A 1 85 ? 0.274 10.543 14.312 1.00 86.50 85 ASP A C 1
ATOM 698 O O . ASP A 1 85 ? 0.934 10.533 13.273 1.00 86.50 85 ASP A O 1
ATOM 702 N N . LEU A 1 86 ? 0.749 10.017 15.447 1.00 83.62 86 LEU A N 1
ATOM 703 C CA . LEU A 1 86 ? 2.020 9.302 15.501 1.00 83.62 86 LEU A CA 1
ATOM 704 C C . LEU A 1 86 ? 1.936 7.990 14.717 1.00 83.62 86 LEU A C 1
ATOM 706 O O . LEU A 1 86 ? 2.827 7.723 13.916 1.00 83.62 86 LEU A O 1
ATOM 710 N N . PHE A 1 87 ? 0.862 7.223 14.906 1.00 87.44 87 PHE A N 1
ATOM 711 C CA . PHE A 1 87 ? 0.606 5.984 14.175 1.00 87.44 87 PHE A CA 1
ATOM 712 C C . PHE A 1 87 ? 0.556 6.224 12.658 1.00 87.44 87 PHE A C 1
ATOM 714 O O . PHE A 1 87 ? 1.272 5.568 11.899 1.00 87.44 87 PHE A O 1
ATOM 721 N N . ILE A 1 88 ? -0.199 7.235 12.211 1.00 84.62 88 ILE A N 1
ATOM 722 C CA . ILE A 1 88 ? -0.284 7.596 10.787 1.00 84.62 88 ILE A CA 1
ATOM 723 C C . ILE A 1 88 ? 1.098 7.970 10.247 1.00 84.62 88 ILE A C 1
ATOM 725 O O . ILE A 1 88 ? 1.499 7.477 9.197 1.00 84.62 88 ILE A O 1
ATOM 729 N N . ARG A 1 89 ? 1.880 8.783 10.969 1.00 79.50 89 ARG A N 1
ATOM 730 C CA . ARG A 1 89 ? 3.246 9.136 10.541 1.00 79.50 89 ARG A CA 1
ATOM 731 C C . ARG A 1 89 ? 4.180 7.925 10.480 1.00 79.50 89 ARG A C 1
ATOM 733 O O . ARG A 1 89 ? 4.998 7.838 9.566 1.00 79.50 89 ARG A O 1
ATOM 740 N N . GLN A 1 90 ? 4.076 6.996 11.428 1.00 80.50 90 GLN A N 1
ATOM 741 C CA . GLN A 1 90 ? 4.926 5.803 11.481 1.00 80.50 90 GLN A CA 1
ATOM 742 C C . GLN A 1 90 ? 4.664 4.839 10.318 1.00 80.50 90 GLN A C 1
ATOM 744 O O . GLN A 1 90 ? 5.610 4.243 9.803 1.00 80.50 90 GLN A O 1
ATOM 749 N N . HIS A 1 91 ? 3.409 4.706 9.884 1.00 81.25 91 HIS A N 1
ATOM 750 C CA . HIS A 1 91 ? 3.017 3.691 8.901 1.00 81.25 91 HIS A CA 1
ATOM 751 C C . HIS A 1 91 ? 2.689 4.261 7.513 1.00 81.25 91 HIS A C 1
ATOM 753 O O . HIS A 1 91 ? 2.955 3.604 6.509 1.00 81.25 91 HIS A O 1
ATOM 759 N N . GLY A 1 92 ? 2.201 5.500 7.431 1.00 67.12 92 GLY A N 1
ATOM 760 C CA . GLY A 1 92 ? 1.881 6.212 6.184 1.00 67.12 92 GLY A CA 1
ATOM 761 C C . GLY A 1 92 ? 3.101 6.729 5.420 1.00 67.12 92 GLY A C 1
ATOM 762 O O . GLY A 1 92 ? 3.016 7.051 4.239 1.00 67.12 92 GLY A O 1
ATOM 763 N N . THR A 1 93 ? 4.283 6.738 6.042 1.00 56.31 93 THR A N 1
ATOM 764 C CA . THR A 1 93 ? 5.547 7.165 5.411 1.00 56.31 93 THR A CA 1
ATOM 765 C C . THR A 1 93 ? 6.124 6.158 4.405 1.00 56.31 93 THR A C 1
ATOM 767 O O . THR A 1 93 ? 7.232 6.354 3.897 1.00 56.31 93 THR A O 1
ATOM 770 N N . ARG A 1 94 ? 5.389 5.084 4.072 1.00 57.75 94 ARG A N 1
ATOM 771 C CA . ARG A 1 94 ? 5.811 4.083 3.077 1.00 57.75 94 ARG A CA 1
ATOM 772 C C . ARG A 1 94 ? 5.359 4.365 1.646 1.00 57.75 94 ARG A C 1
ATOM 774 O O . ARG A 1 94 ? 5.842 3.676 0.751 1.00 57.75 94 ARG A O 1
ATOM 781 N N . GLN A 1 95 ? 4.551 5.397 1.397 1.00 60.69 95 GLN A N 1
ATOM 782 C CA . GLN A 1 95 ? 4.457 5.974 0.055 1.00 60.69 95 GLN A CA 1
ATOM 783 C C . GLN A 1 95 ? 5.672 6.865 -0.208 1.00 60.69 95 GLN A C 1
ATOM 785 O O . GLN A 1 95 ? 5.854 7.905 0.427 1.00 60.69 95 GLN A O 1
ATOM 790 N N . LYS A 1 96 ? 6.493 6.502 -1.195 1.00 75.06 96 LYS A N 1
ATOM 791 C CA . LYS A 1 96 ? 7.549 7.391 -1.695 1.00 75.06 96 LYS A CA 1
ATOM 792 C C . LYS A 1 96 ? 7.145 7.958 -3.043 1.00 75.06 96 LYS A C 1
ATOM 794 O O . LYS A 1 96 ? 7.143 7.252 -4.048 1.00 75.06 96 LYS A O 1
ATOM 799 N N . LYS A 1 97 ? 6.846 9.256 -3.068 1.00 83.88 97 LYS A N 1
ATOM 800 C CA . LYS A 1 97 ? 6.582 9.977 -4.313 1.00 83.88 97 LYS A CA 1
ATOM 801 C C . LYS A 1 97 ? 7.906 10.350 -4.979 1.00 83.88 97 LYS A C 1
ATOM 803 O O . LYS A 1 97 ? 8.633 11.208 -4.479 1.00 83.88 97 LYS A O 1
ATOM 808 N N . VAL A 1 98 ? 8.219 9.717 -6.105 1.00 89.56 98 VAL A N 1
ATOM 809 C CA . VAL A 1 98 ? 9.481 9.899 -6.843 1.00 89.56 98 VAL A CA 1
ATOM 810 C C . VAL A 1 98 ? 9.240 10.508 -8.222 1.00 89.56 98 VAL A C 1
ATOM 812 O O . VAL A 1 98 ? 8.130 10.481 -8.745 1.00 89.56 98 VAL A O 1
ATOM 815 N N . ASN A 1 99 ? 10.277 11.077 -8.835 1.00 91.19 99 ASN A N 1
ATOM 816 C CA . ASN A 1 99 ? 10.202 11.473 -10.243 1.00 91.19 99 ASN A CA 1
ATOM 817 C C . ASN A 1 99 ? 10.224 10.225 -11.132 1.00 91.19 99 ASN A C 1
ATOM 819 O O . ASN A 1 99 ? 10.982 9.293 -10.858 1.00 91.19 99 ASN A O 1
ATOM 823 N N . LEU A 1 100 ? 9.449 10.222 -12.219 1.00 94.00 100 LEU A N 1
ATOM 824 C CA . LEU A 1 100 ? 9.518 9.146 -13.205 1.00 94.00 100 LEU A CA 1
ATOM 825 C C . LEU A 1 100 ? 10.861 9.187 -13.952 1.00 94.00 100 LEU A C 1
ATOM 827 O O . LEU A 1 100 ? 11.056 9.975 -14.878 1.00 94.00 100 LEU A O 1
ATOM 831 N N . SER A 1 101 ? 11.796 8.322 -13.558 1.00 95.25 101 SER A N 1
ATOM 832 C CA . SER A 1 101 ? 13.060 8.102 -14.262 1.00 95.25 101 SER A CA 1
ATOM 833 C C . SER A 1 101 ? 13.477 6.634 -14.204 1.00 95.25 101 SER A C 1
ATOM 835 O O . SER A 1 101 ? 13.156 5.914 -13.256 1.00 95.25 101 SER A O 1
ATOM 837 N N . LYS A 1 102 ? 14.236 6.191 -15.213 1.00 95.69 102 LYS A N 1
ATOM 838 C CA . LYS A 1 102 ? 14.792 4.829 -15.262 1.00 95.69 102 LYS A CA 1
ATOM 839 C C . LYS A 1 102 ? 15.691 4.523 -14.059 1.00 95.69 102 LYS A C 1
ATOM 841 O O . LYS A 1 102 ? 15.694 3.405 -13.557 1.00 95.69 102 LYS A O 1
ATOM 846 N N . GLU A 1 103 ? 16.422 5.524 -13.571 1.00 95.31 103 GLU A N 1
ATOM 847 C CA . GLU A 1 103 ? 17.262 5.405 -12.377 1.00 95.31 103 GLU A CA 1
ATOM 848 C C . GLU A 1 103 ? 16.425 5.143 -11.117 1.00 95.31 103 GLU A C 1
ATOM 850 O O . GLU A 1 103 ? 16.715 4.207 -10.375 1.00 95.31 103 GLU A O 1
ATOM 855 N N . GLN A 1 104 ? 15.344 5.904 -10.907 1.00 94.94 104 GLN A N 1
ATOM 856 C CA . GLN A 1 104 ? 14.450 5.692 -9.765 1.00 94.94 104 GLN A CA 1
ATOM 857 C C . GLN A 1 104 ? 13.794 4.311 -9.826 1.00 94.94 104 GLN A C 1
ATOM 859 O O . GLN A 1 104 ? 13.810 3.593 -8.832 1.00 94.94 104 GLN A O 1
ATOM 864 N N . ILE A 1 105 ? 13.316 3.885 -11.000 1.00 95.81 105 ILE A N 1
ATOM 865 C CA . ILE A 1 105 ? 12.772 2.531 -11.196 1.00 95.81 105 ILE A CA 1
ATOM 866 C C . ILE A 1 105 ? 13.832 1.469 -10.867 1.00 95.81 105 ILE A C 1
ATOM 868 O O . ILE A 1 105 ? 13.556 0.527 -10.127 1.00 95.81 105 ILE A O 1
ATOM 872 N N . SER A 1 106 ? 15.069 1.634 -11.346 1.00 94.44 106 SER A N 1
ATOM 873 C CA . SER A 1 106 ? 16.178 0.726 -11.027 1.00 94.44 106 SER A CA 1
ATOM 874 C C . SER A 1 106 ? 16.426 0.616 -9.520 1.00 94.44 106 SER A C 1
ATOM 876 O O . SER A 1 106 ? 16.663 -0.490 -9.025 1.00 94.44 106 SER A O 1
ATOM 878 N N . ASN A 1 107 ? 16.360 1.738 -8.798 1.00 91.69 107 ASN A N 1
ATOM 879 C CA . ASN A 1 107 ? 16.535 1.783 -7.348 1.00 91.69 107 ASN A CA 1
ATOM 880 C C . ASN A 1 107 ? 15.380 1.091 -6.614 1.00 91.69 107 ASN A C 1
ATOM 882 O O . ASN A 1 107 ? 15.634 0.328 -5.686 1.00 91.69 107 ASN A O 1
ATOM 886 N N . ILE A 1 108 ? 14.136 1.294 -7.064 1.00 91.38 108 ILE A N 1
ATOM 887 C CA . ILE A 1 108 ? 12.941 0.639 -6.508 1.00 91.38 108 ILE A CA 1
ATOM 888 C C . ILE A 1 108 ? 13.035 -0.882 -6.650 1.00 91.38 108 ILE A C 1
ATOM 890 O O . ILE A 1 108 ? 12.816 -1.604 -5.682 1.00 91.38 108 ILE A O 1
ATOM 894 N N . LEU A 1 109 ? 13.420 -1.370 -7.833 1.00 89.56 109 LEU A N 1
ATOM 895 C CA . LEU A 1 109 ? 13.594 -2.803 -8.093 1.00 89.56 109 LEU A CA 1
ATOM 896 C C . LEU A 1 109 ? 14.748 -3.427 -7.287 1.00 89.56 109 LEU A C 1
ATOM 898 O O . LEU A 1 109 ? 14.812 -4.648 -7.140 1.00 89.56 109 LEU A O 1
ATOM 902 N N . GLY A 1 110 ? 15.691 -2.617 -6.795 1.00 87.12 110 GLY A N 1
ATOM 903 C CA . GLY A 1 110 ? 16.824 -3.083 -6.002 1.00 87.12 110 GLY A CA 1
ATOM 904 C C . GLY A 1 110 ? 17.757 -4.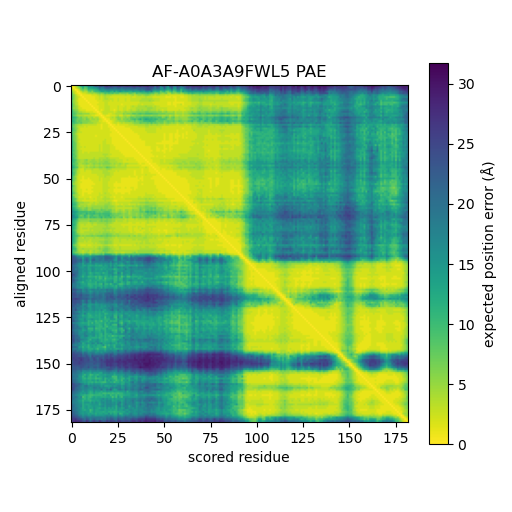032 -6.767 1.00 87.12 110 GLY A C 1
ATOM 905 O O . GLY A 1 110 ? 18.060 -3.847 -7.951 1.00 87.12 110 GLY A O 1
ATOM 906 N N . SER A 1 111 ? 18.289 -5.044 -6.081 1.00 82.38 111 SER A N 1
ATOM 907 C CA . SER A 1 111 ? 19.221 -6.002 -6.686 1.00 82.38 111 SER A CA 1
ATOM 908 C C . SER A 1 111 ? 18.515 -6.962 -7.650 1.00 82.38 111 SER A C 1
ATOM 910 O O . SER A 1 111 ? 17.622 -7.708 -7.259 1.00 82.38 111 SER A O 1
ATOM 912 N N . TRP A 1 112 ? 18.992 -7.023 -8.896 1.00 84.31 112 TRP A N 1
ATOM 913 C CA . TRP A 1 112 ? 18.484 -7.935 -9.926 1.00 84.31 112 TRP A CA 1
ATOM 914 C C . TRP A 1 112 ? 19.580 -8.912 -10.347 1.00 84.31 112 TRP A C 1
ATOM 916 O O . TRP A 1 112 ? 20.418 -8.606 -11.200 1.00 84.31 112 TRP A O 1
ATOM 926 N N . LYS A 1 113 ? 19.635 -10.079 -9.702 1.00 73.94 113 LYS A N 1
ATOM 927 C CA . LYS A 1 113 ? 20.656 -11.087 -10.019 1.00 73.94 113 LYS A CA 1
ATOM 928 C C . LYS A 1 113 ? 20.351 -11.723 -11.366 1.00 73.94 113 LYS A C 1
ATOM 930 O O . LYS A 1 113 ? 19.197 -12.001 -11.654 1.00 73.94 113 LYS A O 1
ATOM 935 N N . LYS A 1 114 ? 21.373 -12.004 -12.174 1.00 66.88 114 LYS A N 1
ATOM 936 C CA . LYS A 1 114 ? 21.196 -12.759 -13.422 1.00 66.88 114 LYS A CA 1
ATOM 937 C C . LYS A 1 114 ? 20.762 -14.191 -13.087 1.00 66.88 114 LYS A C 1
ATOM 939 O O . LYS A 1 114 ? 21.548 -14.947 -12.527 1.00 66.88 114 LYS A O 1
ATOM 944 N N . ALA A 1 115 ? 19.537 -14.559 -13.443 1.00 69.19 115 ALA A N 1
ATOM 945 C CA . ALA A 1 115 ? 19.034 -15.926 -13.354 1.00 69.19 115 ALA A CA 1
ATOM 946 C C . ALA A 1 115 ? 18.116 -16.211 -14.547 1.00 69.19 115 ALA A C 1
ATOM 948 O O . ALA A 1 115 ? 17.407 -15.321 -15.011 1.00 69.19 115 ALA A O 1
ATOM 949 N N . LYS A 1 116 ? 18.147 -17.454 -15.047 1.00 64.75 116 LYS A N 1
ATOM 950 C CA . LYS A 1 116 ? 17.379 -17.876 -16.235 1.00 64.75 116 LYS A CA 1
ATOM 951 C C . LYS A 1 116 ? 15.866 -17.753 -16.056 1.00 64.75 116 LYS A C 1
ATOM 953 O O . LYS A 1 116 ? 15.159 -17.644 -17.043 1.00 64.75 116 LYS A O 1
ATOM 958 N N . LEU A 1 117 ? 15.402 -17.813 -14.812 1.00 69.88 117 LEU A N 1
ATOM 959 C CA . LEU A 1 117 ? 13.986 -17.830 -14.471 1.00 69.88 117 LEU A CA 1
ATOM 960 C C . LEU A 1 117 ? 13.408 -16.432 -14.196 1.00 69.88 117 LEU A C 1
ATOM 962 O O . LEU A 1 117 ? 12.212 -16.325 -13.988 1.00 69.88 117 LEU A O 1
ATOM 966 N N . ASN A 1 118 ? 14.214 -15.363 -14.191 1.00 78.56 118 ASN A N 1
ATOM 967 C CA . ASN A 1 118 ? 13.688 -14.008 -13.986 1.00 78.56 118 ASN A CA 1
ATOM 968 C C . ASN A 1 118 ? 12.750 -13.579 -15.127 1.00 78.56 118 ASN A C 1
ATOM 970 O O . ASN A 1 118 ? 12.942 -14.004 -16.265 1.00 78.56 118 ASN A O 1
ATOM 974 N N . SER A 1 119 ? 11.861 -12.613 -14.862 1.00 79.94 119 SER A N 1
ATOM 975 C CA . SER A 1 119 ? 10.968 -12.015 -15.877 1.00 79.94 119 SER A CA 1
ATOM 976 C C . SER A 1 119 ? 11.692 -11.348 -17.058 1.00 79.94 119 SER A C 1
ATOM 978 O O . SER A 1 119 ? 11.064 -11.031 -18.060 1.00 79.94 119 SER A O 1
ATOM 980 N N . GLY A 1 120 ? 13.002 -11.105 -16.951 1.00 85.38 120 GLY A N 1
ATOM 981 C CA . GLY A 1 120 ? 13.820 -10.522 -18.013 1.00 85.38 120 GLY A CA 1
ATOM 982 C C . GLY A 1 120 ? 15.144 -9.958 -17.502 1.00 85.38 120 GLY A C 1
ATOM 983 O O . GLY A 1 120 ? 15.506 -10.105 -16.321 1.00 85.38 120 GLY A O 1
ATOM 984 N N . LYS A 1 121 ? 15.897 -9.283 -18.382 1.00 89.31 121 LYS A N 1
ATOM 985 C CA . LYS A 1 121 ? 17.051 -8.486 -17.939 1.00 89.31 121 LYS A CA 1
ATOM 986 C C . LYS A 1 121 ? 16.555 -7.238 -17.218 1.00 89.31 121 LYS A C 1
ATOM 988 O O . LYS A 1 121 ? 15.586 -6.620 -17.644 1.00 89.31 121 LYS A O 1
ATOM 993 N N . LYS A 1 122 ? 17.275 -6.804 -16.176 1.00 90.44 122 LYS A N 1
ATOM 994 C CA . LYS A 1 122 ? 16.895 -5.616 -15.391 1.00 90.44 122 LYS A CA 1
ATOM 995 C C . LYS A 1 122 ? 16.623 -4.393 -16.275 1.00 90.44 122 LYS A C 1
ATOM 997 O O . LYS A 1 122 ? 15.665 -3.678 -16.038 1.00 90.44 122 LYS A O 1
ATOM 1002 N N . THR A 1 123 ? 17.454 -4.167 -17.292 1.00 92.38 123 THR A N 1
ATOM 1003 C CA . THR A 1 123 ? 17.320 -3.038 -18.226 1.00 92.38 123 THR A CA 1
ATOM 1004 C C . THR A 1 123 ? 16.026 -3.094 -19.034 1.00 92.38 123 THR A C 1
ATOM 1006 O O . THR A 1 123 ? 15.345 -2.085 -19.133 1.00 92.38 123 THR A O 1
ATOM 1009 N N . GLU A 1 124 ? 15.660 -4.272 -19.544 1.00 93.50 124 GLU A N 1
ATOM 1010 C CA . GLU A 1 124 ? 14.420 -4.485 -20.304 1.00 93.50 124 GLU A CA 1
ATOM 1011 C C . GLU A 1 124 ? 13.195 -4.247 -19.410 1.00 93.50 124 GLU A C 1
ATOM 1013 O O . GLU A 1 124 ? 12.267 -3.554 -19.810 1.00 93.50 124 GLU A O 1
ATOM 1018 N N . ILE A 1 125 ? 13.238 -4.733 -18.164 1.00 94.00 125 ILE A N 1
ATOM 1019 C CA . ILE A 1 125 ? 12.174 -4.505 -17.176 1.00 94.00 125 ILE A CA 1
ATOM 1020 C C . ILE A 1 125 ? 12.043 -3.024 -16.802 1.00 94.00 125 ILE A C 1
ATOM 1022 O O . ILE A 1 125 ? 10.935 -2.503 -16.710 1.00 94.00 125 ILE A O 1
ATOM 1026 N N . ILE A 1 126 ? 13.161 -2.322 -16.592 1.00 96.44 126 ILE A N 1
ATOM 1027 C CA . ILE A 1 126 ? 13.143 -0.881 -16.304 1.00 96.44 126 ILE A CA 1
ATOM 1028 C C . ILE A 1 126 ? 12.499 -0.112 -17.463 1.00 96.44 126 ILE A C 1
ATOM 1030 O O . ILE A 1 126 ? 11.698 0.792 -17.223 1.00 96.44 126 ILE A O 1
ATOM 1034 N N . ASP A 1 127 ? 12.852 -0.462 -18.700 1.00 97.06 127 ASP A N 1
ATOM 1035 C CA . ASP A 1 127 ? 12.324 0.185 -19.900 1.00 97.06 127 ASP A CA 1
ATOM 1036 C C . ASP A 1 127 ? 10.823 -0.065 -20.068 1.00 97.06 127 ASP A C 1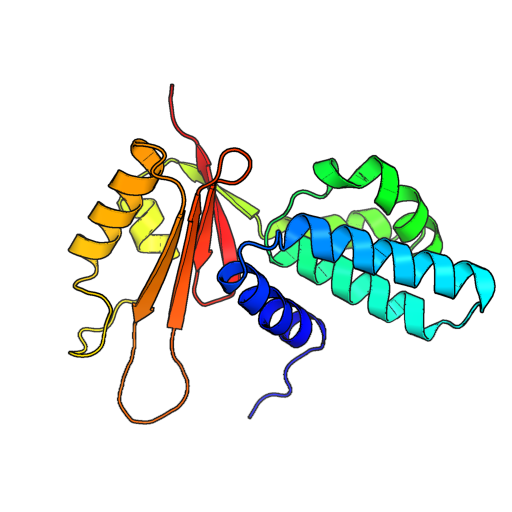
ATOM 1038 O O . ASP A 1 127 ? 10.075 0.874 -20.341 1.00 97.06 127 ASP A O 1
ATOM 1042 N N . ASP A 1 128 ? 10.383 -1.299 -19.834 1.00 97.25 128 ASP A N 1
ATOM 1043 C CA . ASP A 1 128 ? 8.982 -1.707 -19.887 1.00 97.25 128 ASP A CA 1
ATOM 1044 C C . ASP A 1 128 ? 8.125 -1.000 -18.820 1.00 97.25 128 ASP A C 1
ATOM 1046 O O . ASP A 1 128 ? 7.112 -0.379 -19.149 1.00 97.25 128 ASP A O 1
ATOM 1050 N N . ILE A 1 129 ? 8.571 -0.980 -17.557 1.00 96.75 129 ILE A N 1
ATOM 1051 C CA . ILE A 1 129 ? 7.901 -0.241 -16.472 1.00 96.75 129 ILE A CA 1
ATOM 1052 C C . ILE A 1 129 ? 7.807 1.249 -16.810 1.00 96.75 129 ILE A C 1
ATOM 1054 O O . ILE A 1 129 ? 6.739 1.851 -16.687 1.00 96.75 129 ILE A O 1
ATOM 1058 N N . TYR A 1 130 ? 8.919 1.853 -17.242 1.00 96.88 130 TYR A N 1
ATOM 1059 C CA . TYR A 1 130 ? 8.952 3.269 -17.599 1.00 96.88 130 TYR A CA 1
ATOM 1060 C C . TYR A 1 130 ? 7.960 3.577 -18.725 1.00 96.88 130 TYR A C 1
ATOM 1062 O O . TYR A 1 130 ? 7.216 4.553 -18.639 1.00 96.88 130 TYR A O 1
ATOM 1070 N N . TYR A 1 131 ? 7.935 2.740 -19.765 1.00 96.88 131 TYR A N 1
ATOM 1071 C CA . TYR A 1 131 ? 7.028 2.880 -20.897 1.00 96.88 131 TYR A CA 1
ATOM 1072 C C . TYR A 1 131 ? 5.560 2.760 -20.470 1.00 96.88 131 TYR A C 1
ATOM 1074 O O . TYR A 1 131 ? 4.758 3.621 -20.834 1.00 96.88 131 TYR A O 1
ATOM 1082 N N . LYS A 1 132 ? 5.211 1.758 -19.657 1.00 97.06 132 LYS A N 1
ATOM 1083 C CA . LYS A 1 132 ? 3.840 1.548 -19.167 1.00 97.06 132 LYS A CA 1
ATOM 1084 C C . LYS A 1 132 ? 3.342 2.704 -18.311 1.00 97.06 132 LYS A C 1
ATOM 1086 O O . LYS A 1 132 ? 2.243 3.188 -18.557 1.00 97.06 132 LYS A O 1
ATOM 1091 N N . ILE A 1 133 ? 4.157 3.200 -17.376 1.00 94.81 133 ILE A N 1
ATOM 1092 C CA . ILE A 1 133 ? 3.790 4.363 -16.552 1.00 94.81 133 ILE A CA 1
ATOM 1093 C C . ILE A 1 133 ? 3.637 5.608 -17.429 1.00 94.81 133 ILE A C 1
ATOM 1095 O O . ILE A 1 133 ? 2.642 6.318 -17.325 1.00 94.81 133 ILE A O 1
ATOM 1099 N N . LYS A 1 134 ? 4.608 5.874 -18.314 1.00 94.62 134 LYS A N 1
ATOM 1100 C CA . LYS A 1 134 ? 4.615 7.081 -19.151 1.00 94.62 134 LYS A CA 1
ATOM 1101 C C . LYS A 1 134 ? 3.408 7.156 -20.088 1.00 94.62 134 LYS A C 1
ATOM 1103 O O . LYS A 1 134 ? 2.890 8.243 -20.303 1.00 94.62 134 LYS A O 1
ATOM 1108 N N . ASN A 1 135 ? 2.998 6.025 -20.656 1.00 94.44 135 ASN A N 1
ATOM 1109 C CA . ASN A 1 135 ? 1.869 5.953 -21.585 1.00 94.44 135 AS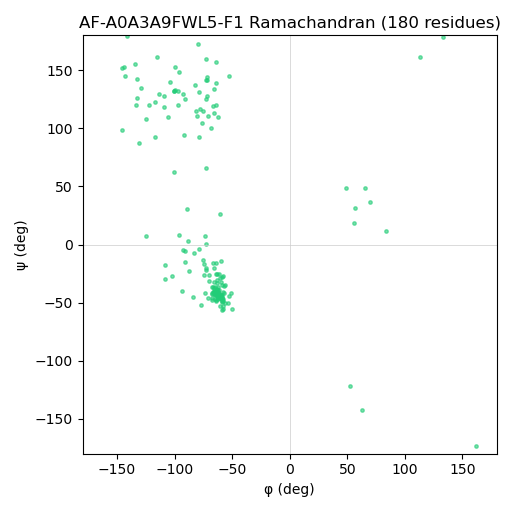N A CA 1
ATOM 1110 C C . ASN A 1 135 ? 0.561 5.543 -20.897 1.00 94.44 135 ASN A C 1
ATOM 1112 O O . ASN A 1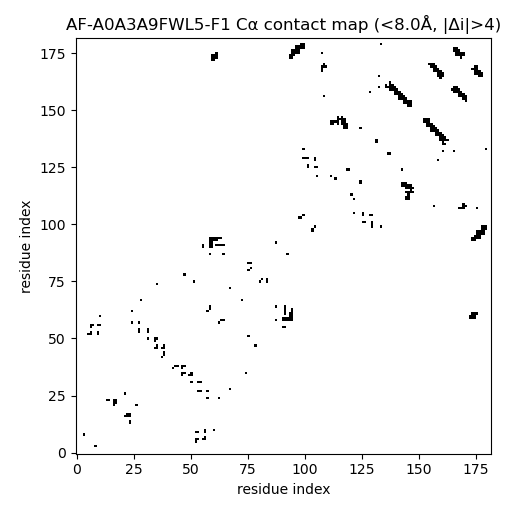 135 ? -0.415 5.274 -21.588 1.00 94.44 135 ASN A O 1
ATOM 1116 N N . HIS A 1 136 ? 0.554 5.469 -19.562 1.00 90.44 136 HIS A N 1
ATOM 1117 C CA . HIS A 1 136 ? -0.602 5.088 -18.756 1.00 90.44 136 HIS A CA 1
ATOM 1118 C C . HIS A 1 136 ? -1.282 3.795 -19.248 1.00 90.44 136 HIS A C 1
ATOM 1120 O O . HIS A 1 136 ? -2.491 3.724 -19.448 1.00 90.44 136 HIS A O 1
ATOM 1126 N N . ILE A 1 137 ? -0.478 2.757 -19.491 1.00 93.19 137 ILE A N 1
ATOM 1127 C CA . ILE A 1 137 ? -0.974 1.470 -19.991 1.00 93.19 137 ILE A CA 1
ATOM 1128 C C . ILE A 1 137 ? -1.570 0.691 -18.822 1.00 93.19 137 ILE A C 1
ATOM 1130 O O . ILE A 1 137 ? -0.856 -0.030 -18.116 1.00 93.19 137 ILE A O 1
ATOM 1134 N N . CYS A 1 138 ? -2.879 0.852 -18.636 1.00 86.38 138 CYS A N 1
ATOM 1135 C CA . CYS A 1 138 ? -3.636 0.212 -17.570 1.00 86.38 138 CYS A CA 1
ATOM 1136 C C . CYS A 1 138 ? -3.434 -1.305 -17.539 1.00 86.38 138 CYS A C 1
ATOM 1138 O O . CYS A 1 138 ? -3.296 -1.971 -18.566 1.00 86.38 138 CYS A O 1
ATOM 1140 N N . GLY A 1 139 ? -3.439 -1.845 -16.330 1.00 81.12 139 GLY A N 1
ATOM 1141 C CA . GLY A 1 139 ? -3.158 -3.237 -16.042 1.00 81.12 139 GLY A CA 1
ATOM 1142 C C . GLY A 1 139 ? -2.178 -3.354 -14.892 1.00 81.12 139 GLY A C 1
ATOM 1143 O O . GLY A 1 139 ? -1.687 -2.359 -14.351 1.00 81.12 139 GLY A O 1
ATOM 1144 N N . VAL A 1 140 ? -1.875 -4.595 -14.532 1.00 83.88 140 VAL A N 1
ATOM 1145 C CA . VAL A 1 140 ? -0.864 -4.864 -13.517 1.00 83.88 140 VAL A CA 1
ATOM 1146 C C . VAL A 1 140 ? 0.074 -5.932 -13.987 1.00 83.88 140 VAL A C 1
ATOM 1148 O O . VAL A 1 140 ? -0.296 -6.889 -14.672 1.00 83.88 140 VAL A O 1
ATOM 1151 N N . TYR A 1 141 ? 1.316 -5.704 -13.612 1.00 88.38 141 TYR A N 1
ATOM 1152 C CA . TYR A 1 141 ? 2.452 -6.376 -14.181 1.00 88.38 141 TYR A CA 1
ATOM 1153 C C . TYR A 1 141 ? 3.342 -6.844 -13.045 1.00 88.38 141 TYR A C 1
ATOM 1155 O O . TYR A 1 141 ? 3.746 -6.049 -12.192 1.00 88.38 141 TYR A O 1
ATOM 1163 N N . GLU A 1 142 ? 3.644 -8.135 -13.056 1.00 87.75 142 GLU A N 1
ATOM 1164 C CA . GLU A 1 142 ? 4.500 -8.775 -12.070 1.00 87.75 142 GLU A CA 1
ATOM 1165 C C . GLU A 1 142 ? 5.905 -8.972 -12.642 1.00 87.75 142 GLU A C 1
ATOM 1167 O O . GLU A 1 142 ? 6.098 -9.450 -13.764 1.00 87.75 142 GLU A O 1
ATOM 1172 N N . TYR A 1 143 ? 6.904 -8.593 -11.851 1.00 89.44 143 TYR A N 1
ATOM 1173 C CA . TYR A 1 143 ? 8.311 -8.666 -12.216 1.00 89.44 143 TYR A CA 1
ATOM 1174 C C . TYR A 1 143 ? 9.071 -9.464 -11.161 1.00 89.44 143 TYR A C 1
ATOM 1176 O O . TYR A 1 143 ? 9.314 -8.987 -10.051 1.00 89.44 143 TYR A O 1
ATOM 1184 N N . HIS A 1 144 ? 9.476 -10.673 -11.530 1.00 84.69 144 HIS A N 1
ATOM 1185 C CA . HIS A 1 144 ? 10.104 -11.647 -10.649 1.00 84.69 144 HIS A CA 1
ATOM 1186 C C . HIS A 1 144 ? 11.619 -11.654 -10.832 1.00 84.69 144 HIS A C 1
ATOM 1188 O O . HIS A 1 144 ? 12.147 -11.727 -11.950 1.00 84.69 144 HIS A O 1
ATOM 1194 N N . THR A 1 145 ? 12.333 -11.613 -9.709 1.00 78.44 145 THR A N 1
ATOM 1195 C CA . THR A 1 145 ? 13.792 -11.716 -9.651 1.00 78.44 145 THR A CA 1
ATOM 1196 C C . THR A 1 145 ? 14.220 -12.686 -8.556 1.00 78.44 145 THR A C 1
ATOM 1198 O O . THR A 1 145 ? 13.513 -12.898 -7.576 1.00 78.44 145 THR A O 1
ATOM 1201 N N . ASN A 1 146 ? 15.420 -13.254 -8.703 1.00 64.94 146 ASN A N 1
ATOM 1202 C CA . ASN A 1 146 ? 16.028 -14.171 -7.735 1.00 64.94 146 ASN A CA 1
ATOM 1203 C C . ASN A 1 146 ? 15.343 -15.546 -7.635 1.00 64.94 146 ASN A C 1
ATOM 1205 O O . ASN A 1 146 ? 15.342 -16.172 -6.577 1.00 64.94 146 ASN A O 1
ATOM 1209 N N . LEU A 1 147 ? 14.874 -16.071 -8.767 1.00 60.38 147 LEU A N 1
ATOM 1210 C CA . LEU A 1 147 ? 14.483 -17.474 -8.907 1.00 60.38 147 LEU A CA 1
ATOM 1211 C C . LEU A 1 147 ? 15.745 -18.363 -8.942 1.00 60.38 147 LEU A C 1
ATOM 1213 O O . LEU A 1 147 ? 16.110 -18.957 -9.956 1.00 60.38 147 LEU A O 1
ATOM 1217 N N . SER A 1 148 ? 16.487 -18.410 -7.831 1.00 51.38 148 SER A N 1
ATOM 1218 C CA . SER A 1 148 ? 17.459 -19.472 -7.587 1.00 51.38 148 SER A CA 1
ATOM 1219 C C . SER A 1 148 ? 16.648 -20.696 -7.202 1.00 51.38 148 SER A C 1
ATOM 1221 O O . SER A 1 148 ? 15.991 -20.646 -6.171 1.00 51.38 148 SER A O 1
ATOM 1223 N N . GLY A 1 149 ? 16.658 -21.771 -7.991 1.00 49.03 149 GLY A N 1
ATOM 1224 C CA . GLY A 1 149 ? 15.852 -22.988 -7.774 1.00 49.03 149 GLY A CA 1
ATOM 1225 C C . GLY A 1 149 ? 16.084 -23.761 -6.458 1.00 49.03 149 GLY A C 1
ATOM 1226 O O . GLY A 1 149 ? 15.875 -24.966 -6.417 1.00 49.03 149 GLY A O 1
ATOM 1227 N N . LYS A 1 150 ? 16.548 -23.103 -5.389 1.00 47.53 150 LYS A N 1
ATOM 1228 C CA . LYS A 1 150 ? 16.662 -23.579 -4.013 1.00 47.53 150 LYS A CA 1
ATOM 1229 C C . LYS A 1 150 ? 16.060 -22.527 -3.059 1.00 47.53 150 LYS A C 1
ATOM 1231 O O . LYS A 1 150 ? 16.786 -21.685 -2.540 1.00 47.53 150 LYS A O 1
ATOM 1236 N N . GLY A 1 151 ? 14.749 -22.588 -2.813 1.00 47.34 151 GLY A N 1
ATOM 1237 C CA . GLY A 1 151 ? 14.084 -21.897 -1.692 1.00 47.34 151 GLY A CA 1
ATOM 1238 C C . GLY A 1 151 ? 13.108 -20.755 -2.049 1.00 47.34 151 GLY A C 1
ATOM 1239 O O . GLY A 1 151 ? 13.162 -20.219 -3.152 1.00 47.34 151 GLY A O 1
ATOM 1240 N N . PRO A 1 152 ? 12.211 -20.373 -1.114 1.00 44.78 152 PRO A N 1
ATOM 1241 C CA . PRO A 1 152 ? 10.927 -19.712 -1.387 1.00 44.78 152 PRO A CA 1
ATOM 1242 C C . PRO A 1 152 ? 10.993 -18.173 -1.430 1.00 44.78 152 PRO A C 1
ATOM 1244 O O . PRO A 1 152 ? 10.040 -17.506 -1.041 1.00 44.78 152 PRO A O 1
ATOM 1247 N N . LEU A 1 153 ? 12.113 -17.577 -1.845 1.00 53.19 153 LEU A N 1
ATOM 1248 C CA . LEU A 1 153 ? 12.247 -16.114 -1.918 1.00 53.19 153 LEU A CA 1
ATOM 1249 C C . LEU A 1 153 ? 12.066 -15.631 -3.357 1.00 53.19 153 LEU A C 1
ATOM 1251 O O . LEU A 1 153 ? 12.988 -15.069 -3.952 1.00 53.19 153 LEU A O 1
ATOM 1255 N N . ASP A 1 154 ? 10.873 -15.872 -3.903 1.00 63.12 154 ASP A N 1
ATOM 1256 C CA . ASP A 1 154 ? 10.404 -15.151 -5.081 1.00 63.12 154 ASP A CA 1
ATOM 1257 C C . ASP A 1 154 ? 10.289 -13.665 -4.717 1.00 63.12 154 ASP A C 1
ATOM 1259 O O . ASP A 1 154 ? 9.477 -13.268 -3.879 1.00 63.12 154 ASP A O 1
ATOM 1263 N N . ARG A 1 155 ? 11.177 -12.838 -5.276 1.00 75.06 155 ARG A N 1
ATOM 1264 C CA . ARG A 1 155 ? 11.115 -11.388 -5.102 1.00 75.06 155 ARG A CA 1
ATOM 1265 C C . ARG A 1 155 ? 10.287 -10.827 -6.245 1.00 75.06 155 ARG A C 1
ATOM 1267 O O . ARG A 1 155 ? 10.827 -10.543 -7.314 1.00 75.06 155 ARG A O 1
ATOM 1274 N N . CYS A 1 156 ? 8.999 -10.651 -5.991 1.00 82.12 156 CYS A N 1
ATOM 1275 C CA . CYS A 1 156 ? 8.069 -10.052 -6.936 1.00 82.12 156 CYS A CA 1
ATOM 1276 C C . CYS A 1 156 ? 7.954 -8.540 -6.698 1.00 82.12 156 CYS A C 1
ATOM 1278 O O . CYS A 1 156 ? 7.749 -8.090 -5.571 1.00 82.12 156 CYS A O 1
ATOM 1280 N N . SER A 1 157 ? 8.109 -7.753 -7.761 1.00 86.94 157 SER A N 1
ATOM 1281 C CA . SER A 1 157 ? 7.681 -6.351 -7.804 1.00 86.94 157 SER A CA 1
ATOM 1282 C C . SER A 1 157 ? 6.402 -6.254 -8.622 1.00 86.94 157 SER A C 1
ATOM 1284 O O . SER A 1 157 ? 6.300 -6.898 -9.663 1.00 86.94 157 SER A O 1
ATOM 1286 N N . VAL A 1 158 ? 5.456 -5.428 -8.184 1.00 87.38 158 VAL A N 1
ATOM 1287 C CA . VAL A 1 158 ? 4.133 -5.316 -8.810 1.00 87.38 158 VAL A CA 1
ATOM 1288 C C . VAL A 1 158 ? 3.909 -3.875 -9.244 1.00 87.38 158 VAL A C 1
ATOM 1290 O O . VAL A 1 158 ? 3.949 -2.966 -8.417 1.00 87.38 158 VAL A O 1
ATOM 1293 N N . LEU A 1 159 ? 3.703 -3.658 -10.539 1.00 91.06 159 LEU A N 1
ATOM 1294 C CA . LEU A 1 159 ? 3.305 -2.366 -11.096 1.00 91.06 159 LEU A CA 1
ATOM 1295 C C . LEU A 1 159 ? 1.796 -2.359 -11.276 1.00 91.06 159 LEU A C 1
ATOM 1297 O O . LEU A 1 159 ? 1.315 -3.170 -12.057 1.00 91.06 159 LEU A O 1
ATOM 1301 N N . VAL A 1 160 ? 1.089 -1.437 -10.626 1.00 83.69 160 VAL A N 1
ATOM 1302 C CA . VAL A 1 160 ? -0.349 -1.221 -10.809 1.00 83.69 160 VAL A CA 1
ATOM 1303 C C . VAL A 1 160 ? -0.584 0.089 -11.545 1.00 83.69 160 VAL A C 1
ATOM 1305 O O . VAL A 1 160 ? -0.037 1.116 -11.142 1.00 83.69 160 VAL A O 1
ATOM 1308 N N . ILE A 1 161 ? -1.369 0.039 -12.624 1.00 85.38 161 ILE A N 1
ATOM 1309 C CA . ILE A 1 161 ? -1.832 1.206 -13.380 1.00 85.38 161 ILE A CA 1
ATOM 1310 C C . ILE A 1 161 ? -3.336 1.049 -13.644 1.00 85.38 161 ILE A C 1
ATOM 1312 O O . ILE A 1 161 ? -3.764 0.095 -14.296 1.00 85.38 161 ILE A O 1
ATOM 1316 N N . SER A 1 162 ? -4.130 1.992 -13.160 1.00 81.19 162 SER A N 1
ATOM 1317 C CA . SER A 1 162 ? -5.559 2.160 -13.420 1.00 81.19 162 SER A CA 1
ATOM 1318 C C . SER A 1 162 ? -5.874 3.655 -13.550 1.00 81.19 162 SER A C 1
ATOM 1320 O O . SER A 1 162 ? -4.982 4.491 -13.404 1.00 81.19 162 SER A O 1
ATOM 1322 N N . GLU A 1 163 ? -7.140 3.995 -13.797 1.00 73.50 163 GLU A N 1
ATOM 1323 C CA . GLU A 1 163 ? -7.591 5.394 -13.816 1.00 73.50 163 GLU A CA 1
ATOM 1324 C C . GLU A 1 163 ? -7.368 6.101 -12.466 1.00 73.50 163 GLU A C 1
ATOM 1326 O O . GLU A 1 163 ? -7.134 7.308 -12.427 1.00 73.50 163 GLU A O 1
ATOM 1331 N N . GLU A 1 164 ? -7.391 5.346 -11.365 1.00 67.50 164 GLU A N 1
ATOM 1332 C CA . GLU A 1 164 ? -7.283 5.874 -10.001 1.00 67.50 164 GLU A CA 1
ATOM 1333 C C . GLU A 1 164 ? -5.891 5.677 -9.386 1.00 67.50 164 GLU A C 1
ATOM 1335 O O . GLU A 1 164 ? -5.467 6.449 -8.525 1.00 67.50 164 GLU A O 1
ATOM 1340 N N . GLU A 1 165 ? -5.150 4.654 -9.818 1.00 73.62 165 GLU A N 1
ATOM 1341 C CA . GLU A 1 165 ? -3.932 4.201 -9.149 1.00 73.62 165 GLU A CA 1
ATOM 1342 C C . GLU A 1 165 ? -2.759 4.074 -10.124 1.00 73.62 165 GLU A C 1
ATOM 1344 O O . GLU A 1 165 ? -2.864 3.496 -11.201 1.00 73.62 165 GLU A O 1
ATOM 1349 N N . CYS A 1 166 ? -1.584 4.567 -9.729 1.00 85.06 166 CYS A N 1
ATOM 1350 C CA . CYS A 1 166 ? -0.349 4.335 -10.474 1.00 85.06 166 CYS A CA 1
ATOM 1351 C C . CYS A 1 166 ? 0.842 4.214 -9.521 1.00 85.06 166 CYS A C 1
ATOM 1353 O O . CYS A 1 166 ? 1.421 5.220 -9.089 1.00 85.06 166 CYS A O 1
ATOM 1355 N N . TYR A 1 167 ? 1.241 2.980 -9.209 1.00 87.19 167 TYR A N 1
ATOM 1356 C CA . TYR A 1 167 ? 2.346 2.719 -8.290 1.00 87.19 167 TYR A CA 1
ATOM 1357 C C . TYR A 1 167 ? 3.162 1.478 -8.651 1.00 87.19 167 TYR A C 1
ATOM 1359 O O . TYR A 1 167 ? 2.665 0.509 -9.216 1.00 87.19 167 TYR A O 1
ATOM 1367 N N . LEU A 1 168 ? 4.441 1.499 -8.273 1.00 90.69 168 LEU A N 1
ATOM 1368 C CA . LEU A 1 168 ? 5.325 0.337 -8.300 1.00 90.69 168 LEU A CA 1
ATOM 1369 C C . LEU A 1 168 ? 5.601 -0.104 -6.865 1.00 90.69 168 LEU A C 1
ATOM 1371 O O . LEU A 1 168 ? 6.191 0.643 -6.084 1.00 90.69 168 LEU A O 1
ATOM 1375 N N . LYS A 1 169 ? 5.198 -1.325 -6.527 1.00 86.00 169 LYS A N 1
ATOM 1376 C CA . LYS A 1 169 ? 5.508 -1.985 -5.262 1.00 86.00 169 LYS A CA 1
ATOM 1377 C C . LYS A 1 169 ? 6.798 -2.782 -5.409 1.00 86.00 169 LYS A C 1
ATOM 1379 O O . LYS A 1 169 ? 6.908 -3.618 -6.306 1.00 86.00 169 LYS A O 1
ATOM 1384 N N . ASN A 1 170 ? 7.773 -2.525 -4.543 1.00 84.81 170 ASN A N 1
ATOM 1385 C CA . ASN A 1 170 ? 9.016 -3.293 -4.520 1.00 84.81 170 ASN A CA 1
ATOM 1386 C C . ASN A 1 170 ? 8.838 -4.646 -3.794 1.00 84.81 170 ASN A C 1
ATOM 1388 O O . ASN A 1 170 ? 7.799 -4.873 -3.167 1.00 84.81 170 ASN A O 1
ATOM 1392 N N . PRO A 1 171 ? 9.844 -5.540 -3.819 1.00 77.75 171 PRO A N 1
ATOM 1393 C CA . PRO A 1 171 ? 9.741 -6.847 -3.166 1.00 77.75 171 PRO A CA 1
ATOM 1394 C C . PRO A 1 171 ? 9.565 -6.790 -1.643 1.00 77.75 171 PRO A C 1
ATOM 1396 O O . PRO A 1 171 ? 9.023 -7.713 -1.048 1.00 77.75 171 PRO A O 1
ATOM 1399 N N . GLU A 1 172 ? 10.013 -5.712 -1.000 1.00 72.88 172 GLU A N 1
ATOM 1400 C CA . GLU A 1 172 ? 9.808 -5.444 0.428 1.00 72.88 172 GLU A CA 1
ATOM 1401 C C . GLU A 1 172 ? 8.398 -4.906 0.742 1.00 72.88 172 GLU A C 1
ATOM 1403 O O . GLU A 1 172 ? 8.041 -4.703 1.903 1.00 72.88 172 GLU A O 1
ATOM 1408 N N . GLY A 1 173 ? 7.583 -4.683 -0.288 1.00 67.00 173 GLY A N 1
ATOM 1409 C CA . GLY A 1 173 ? 6.206 -4.234 -0.185 1.00 67.00 173 GLY A CA 1
ATOM 1410 C C . GLY A 1 173 ? 6.018 -2.727 -0.027 1.00 67.00 173 GLY A C 1
ATOM 1411 O O . GLY A 1 173 ? 4.906 -2.311 0.272 1.00 67.00 173 GLY A O 1
ATOM 1412 N N . ILE A 1 174 ? 7.065 -1.926 -0.233 1.00 73.56 174 ILE A N 1
ATOM 1413 C CA . ILE A 1 174 ? 7.012 -0.460 -0.249 1.00 73.56 174 ILE A CA 1
ATOM 1414 C C . ILE A 1 174 ? 6.458 -0.001 -1.598 1.00 73.56 174 ILE A C 1
ATOM 1416 O O . ILE A 1 174 ? 6.953 -0.428 -2.646 1.00 73.56 174 ILE A O 1
ATOM 1420 N N . CYS A 1 175 ? 5.480 0.902 -1.571 1.00 80.00 175 CYS A N 1
ATOM 1421 C CA . CYS A 1 175 ? 4.847 1.440 -2.770 1.00 80.00 175 CYS A CA 1
ATOM 1422 C C . CYS A 1 175 ? 5.410 2.812 -3.153 1.00 80.00 175 CYS A C 1
ATOM 1424 O O . CYS A 1 175 ? 5.556 3.727 -2.338 1.00 80.00 175 CYS A O 1
ATOM 1426 N N . TYR A 1 176 ? 5.721 2.954 -4.437 1.00 87.31 176 TYR A N 1
ATOM 1427 C CA . TYR A 1 176 ? 6.291 4.158 -5.019 1.00 87.31 176 TYR A CA 1
ATOM 1428 C C . TYR A 1 176 ? 5.327 4.724 -6.049 1.00 87.31 176 TYR A C 1
ATOM 1430 O O . TYR A 1 176 ? 4.986 4.045 -7.017 1.00 87.31 176 TYR A O 1
ATOM 1438 N N . THR A 1 177 ? 4.916 5.973 -5.854 1.00 87.25 177 THR A N 1
ATOM 1439 C CA . THR A 1 177 ? 4.097 6.722 -6.813 1.00 87.25 177 THR A CA 1
ATOM 1440 C C . THR A 1 177 ? 4.979 7.664 -7.622 1.00 87.25 177 THR A C 1
ATOM 1442 O O . THR A 1 177 ? 6.043 8.103 -7.168 1.00 87.25 177 THR A O 1
ATOM 1445 N N . PHE A 1 178 ? 4.554 7.986 -8.843 1.00 88.44 178 PHE A N 1
ATOM 1446 C CA . PHE A 1 178 ? 5.389 8.709 -9.797 1.00 88.44 178 PHE A CA 1
ATOM 1447 C C . PHE A 1 178 ? 4.838 10.105 -10.087 1.00 88.44 178 PHE A C 1
ATOM 1449 O O . PHE A 1 178 ? 3.674 10.280 -10.433 1.00 88.44 178 PHE A O 1
ATOM 1456 N N . LYS A 1 179 ? 5.698 11.122 -9.979 1.00 83.69 179 LYS A N 1
ATOM 1457 C CA . LYS A 1 179 ? 5.444 12.453 -10.537 1.00 83.69 179 LYS A CA 1
ATOM 1458 C C . LYS A 1 179 ? 5.662 12.376 -12.043 1.00 83.69 179 LYS A C 1
ATOM 1460 O O . LYS A 1 179 ? 6.809 12.322 -12.498 1.00 83.69 179 LYS A O 1
ATOM 1465 N N . ILE A 1 180 ? 4.569 12.365 -12.793 1.00 70.00 180 ILE A N 1
ATOM 1466 C CA . ILE A 1 180 ? 4.589 12.547 -14.241 1.00 70.00 180 ILE A CA 1
ATOM 1467 C C . ILE A 1 180 ? 4.669 14.060 -14.460 1.00 70.00 180 ILE A C 1
ATOM 1469 O O . ILE A 1 180 ? 3.797 14.797 -14.004 1.00 70.00 180 ILE A O 1
ATOM 1473 N N . LYS A 1 181 ? 5.776 14.546 -15.035 1.00 57.56 181 LYS A N 1
ATOM 1474 C CA . LYS A 1 181 ? 5.824 15.947 -15.470 1.00 57.56 181 LYS A CA 1
ATOM 1475 C C . LYS A 1 181 ? 4.804 16.104 -16.608 1.00 57.56 181 LYS A C 1
ATOM 1477 O O . LYS A 1 181 ? 4.793 15.212 -17.458 1.00 57.56 181 LYS A O 1
ATOM 1482 N N . PRO A 1 182 ? 3.969 17.157 -16.586 1.00 49.66 182 PRO A N 1
ATOM 1483 C CA . PRO A 1 182 ? 3.042 17.442 -17.676 1.00 49.66 182 PRO A CA 1
ATOM 1484 C C . PRO A 1 182 ? 3.780 17.621 -19.006 1.00 49.66 182 PRO A C 1
ATOM 1486 O O . PRO A 1 182 ? 4.975 18.011 -18.975 1.00 49.66 182 PRO A O 1
#

Mean predicted aligned error: 10.44 Å

Foldseek 3Di:
DDDDDPLNVLLVVLVCVQVVVHDSLVVLLVVLVVLLVVCVVPVPCVSLVVSLSSVLSNLLLQDACVVCCVPCVVVLCVNPNPCSVVSCVVRNVLEAEEALDLVVLLVLQPDADDDPPWPDPSSVVSVVLSVCLLVLVADKDWTWGDPPVPDDQTFIWMFGGDPVDGWIQGSVSRTYHYDDDD

Nearest PDB structures (foldseek):
  6hmj-assembly1_A  TM=4.827E-01  e=8.610E+00  Nakamurella multipartita DSM 44233

Solvent-accessible surface area (backbone atoms only — not comparable to full-atom values): 10251 Å² total; per-residue (Å²): 133,83,84,78,51,71,38,58,52,49,51,55,61,48,56,56,34,55,82,72,76,41,59,54,68,60,50,52,52,52,53,43,49,53,41,48,55,52,25,72,74,68,65,49,66,70,36,55,56,54,39,50,39,49,53,43,29,45,15,33,57,36,47,66,63,82,82,44,36,92,71,45,47,64,56,39,38,74,73,47,46,90,48,34,68,56,51,49,58,72,32,44,66,32,45,45,82,40,67,74,43,61,67,52,48,45,58,56,65,50,85,70,62,94,48,95,69,28,75,62,57,67,68,60,50,33,51,50,52,49,50,34,63,74,68,64,54,62,48,72,48,80,43,42,31,54,54,52,100,77,73,93,58,74,37,48,26,42,38,42,29,52,100,89,43,58,35,41,27,22,63,89,46,42,18,33,33,61,48,76,78,131

Radius of gyration: 17.9 Å; Cα contacts (8 Å, |Δi|>4): 235; chains: 1; bounding box: 43×41×44 Å